Protein AF-A0A2K0T762-F1 (afdb_monomer_lite)

Organism: NCBI:txid398673

Radius of gyration: 25.84 Å; chains: 1; bounding box: 95×54×63 Å

Secondary structure (DSSP, 8-state):
-EEEEEEE------TT-TT-S-GGG-HHHHHHHHHHHHHHH---TT---B-TTT-EEEEEEEEEETTS-EEEETT--SSGGGGGGEEEE-EEEEEEEEEEE--TTSSSEEEEEEEEE--BPPPHHHHHHHTTEEEE----TT-S-TT---EEEE-S--TTTTTTEEEEEEEEEEEEEBTTSSEEEEEEEEEEEETT-TTSS--EEEEEEEEEETTHHHHTT-B-TTT-SB---GGGTTTS--S-S-HHHHHHHHHHHHHHHHHHHHHHHHHHHHHHHHHHHHHHHHHHHHHHHHHHHHHHHHHHHHTTS--

pLDDT: mean 75.06, std 15.73, range [33.62, 94.94]

Foldseek 3Di:
DDKWKKWDPPDLDDQPPLPPPPCVPPPVLVLLLLLVVCLQVDPDDPAWHWDPVQKDKAKWKWFAFPVRKIWIFTSDALDLVSLVRTWIWHKDWDVVQWDWDDDPVAPTTITTTDIDTPTDDDDPLVSVQSNQWHKADQDDPDDSSQARDIFIDRNDPSPPQQNGGQKMKMKIWIKTDTPPDQKIKIKIKIWMDGGSPRVDSRTRIDIMIIMAGPCQVVLQQDADPPPRHRPCDDPSQSRQDDPDPDSVVSVVVVVVNVVSSRVSSRVSVVVVVVVVVVVVVVVVVVVVVVVVVVVVVVVVVVVVVVVVPPD

Structure (mmCIF, N/CA/C/O backbone):
data_AF-A0A2K0T762-F1
#
_entry.id   AF-A0A2K0T762-F1
#
loop_
_atom_site.group_PDB
_atom_site.id
_atom_site.type_symbol
_atom_site.label_atom_id
_atom_site.label_alt_id
_atom_site.label_comp_id
_atom_site.label_asym_id
_atom_site.label_entity_id
_atom_site.label_seq_id
_atom_site.pdbx_PDB_ins_code
_atom_site.Cartn_x
_atom_site.Cartn_y
_atom_site.Cartn_z
_atom_site.occupancy
_atom_site.B_iso_or_equiv
_atom_site.auth_seq_id
_atom_site.auth_comp_id
_atom_site.auth_asym_id
_atom_site.auth_atom_id
_atom_site.pdbx_PDB_model_num
ATOM 1 N N . MET A 1 1 ? -9.375 7.946 -4.410 1.00 48.19 1 MET A N 1
ATOM 2 C CA . MET A 1 1 ? -8.491 8.624 -3.442 1.00 48.19 1 MET A CA 1
ATOM 3 C C . MET A 1 1 ? -8.209 7.580 -2.389 1.00 48.19 1 MET A C 1
ATOM 5 O O . MET A 1 1 ? -9.183 6.962 -1.983 1.00 48.19 1 MET A O 1
ATOM 9 N N . ARG A 1 2 ? -6.941 7.326 -2.070 1.00 53.38 2 ARG A N 1
ATOM 10 C CA . ARG A 1 2 ? -6.528 6.332 -1.068 1.00 53.38 2 ARG A CA 1
ATOM 11 C C . ARG A 1 2 ? -6.089 7.088 0.176 1.00 53.38 2 ARG A C 1
ATOM 13 O O . ARG A 1 2 ? -5.478 8.142 0.018 1.00 53.38 2 ARG A O 1
ATOM 20 N N . VAL A 1 3 ? -6.451 6.588 1.352 1.00 51.38 3 VAL A N 1
ATOM 21 C CA . VAL A 1 3 ? -6.031 7.136 2.644 1.00 51.38 3 VAL A CA 1
ATOM 22 C C . VAL A 1 3 ? -5.268 6.042 3.376 1.00 51.38 3 VAL A C 1
ATOM 24 O O . VAL A 1 3 ? -5.771 4.924 3.460 1.00 51.38 3 VAL A O 1
ATOM 27 N N . SER A 1 4 ? -4.081 6.351 3.878 1.00 55.91 4 SER A N 1
ATOM 28 C CA . SER A 1 4 ? -3.287 5.442 4.703 1.00 55.91 4 SER A CA 1
ATOM 29 C C . SER A 1 4 ? -2.718 6.187 5.904 1.00 55.91 4 SER A C 1
ATOM 31 O O . SER A 1 4 ? -2.377 7.368 5.813 1.00 55.91 4 SER A O 1
ATOM 33 N N . PHE A 1 5 ? -2.629 5.493 7.035 1.00 52.75 5 PHE A N 1
ATOM 34 C CA . PHE A 1 5 ? -1.761 5.880 8.141 1.00 52.75 5 PHE A CA 1
ATOM 35 C C . PHE A 1 5 ? -0.442 5.148 7.987 1.00 52.75 5 PHE A C 1
ATOM 37 O O . PHE A 1 5 ? -0.448 3.930 8.083 1.00 52.75 5 PHE A O 1
ATOM 44 N N . THR A 1 6 ? 0.641 5.866 7.701 1.00 56.56 6 THR A N 1
ATOM 45 C CA . THR A 1 6 ? 1.953 5.259 7.429 1.00 56.56 6 THR A CA 1
ATOM 46 C C . THR A 1 6 ? 2.890 5.449 8.616 1.00 56.56 6 THR A C 1
ATOM 48 O O . THR A 1 6 ? 3.010 6.576 9.104 1.00 56.56 6 THR A O 1
ATOM 51 N N . LEU A 1 7 ? 3.533 4.363 9.040 1.00 53.50 7 LEU A N 1
ATOM 52 C CA . LEU A 1 7 ? 4.719 4.350 9.892 1.00 53.50 7 LEU A CA 1
ATOM 53 C C . LEU A 1 7 ? 5.929 4.652 9.000 1.00 53.50 7 LEU A C 1
ATOM 55 O O . LEU A 1 7 ? 6.180 3.906 8.049 1.00 53.50 7 LEU A O 1
ATOM 59 N N . LEU A 1 8 ? 6.594 5.782 9.232 1.00 51.16 8 LEU A N 1
ATOM 60 C CA . LEU A 1 8 ? 7.760 6.203 8.456 1.00 51.16 8 LEU A CA 1
ATOM 61 C C . LEU A 1 8 ? 9.011 6.025 9.310 1.00 51.16 8 LEU A C 1
ATOM 63 O O . LEU A 1 8 ? 9.133 6.679 10.342 1.00 51.16 8 LEU A O 1
ATOM 67 N N . ASP A 1 9 ? 9.938 5.200 8.839 1.00 47.25 9 ASP A N 1
ATOM 68 C CA . ASP A 1 9 ? 11.346 5.393 9.157 1.00 47.25 9 ASP A CA 1
ATOM 69 C C . ASP A 1 9 ? 11.855 6.525 8.242 1.00 47.25 9 ASP A C 1
ATOM 71 O O . ASP A 1 9 ? 11.825 6.409 7.012 1.00 47.25 9 ASP A O 1
ATOM 75 N N . ASP A 1 10 ? 12.154 7.694 8.821 1.00 36.97 10 ASP A N 1
ATOM 76 C CA . ASP A 1 10 ? 12.542 8.914 8.085 1.00 36.97 10 ASP A CA 1
ATOM 77 C C . ASP A 1 10 ? 13.991 8.819 7.552 1.00 36.97 10 ASP A C 1
ATOM 79 O O . ASP A 1 10 ? 14.421 9.674 6.766 1.00 36.97 10 ASP A O 1
ATOM 83 N N . ASP A 1 11 ? 14.732 7.758 7.897 1.00 38.31 11 ASP A N 1
ATOM 84 C CA . ASP A 1 11 ? 16.063 7.514 7.358 1.00 38.31 11 ASP A CA 1
ATOM 85 C C . ASP A 1 11 ? 15.982 6.887 5.962 1.00 38.31 11 ASP A C 1
ATOM 87 O O . ASP A 1 11 ? 15.915 5.685 5.713 1.00 38.31 11 ASP A O 1
ATOM 91 N N . THR A 1 12 ? 16.033 7.774 4.969 1.00 39.22 12 THR A N 1
ATOM 92 C CA . THR A 1 12 ? 16.391 7.390 3.604 1.00 39.22 12 THR A CA 1
ATOM 93 C C . THR A 1 12 ? 17.871 6.992 3.610 1.00 39.22 12 THR A C 1
ATOM 95 O O . THR A 1 12 ? 18.735 7.830 3.344 1.00 39.22 12 THR A O 1
ATOM 98 N N . PHE A 1 13 ? 18.177 5.741 3.960 1.00 41.38 13 PHE A N 1
ATOM 99 C CA . PHE A 1 13 ? 19.556 5.286 4.128 1.00 41.38 13 PHE A CA 1
ATOM 100 C C . PHE A 1 13 ? 20.413 5.497 2.870 1.00 41.38 13 PHE A C 1
ATOM 102 O O . PHE A 1 13 ? 19.972 5.394 1.717 1.00 41.38 13 PHE A O 1
ATOM 109 N N . GLY A 1 14 ? 21.664 5.885 3.137 1.00 33.94 14 GLY A N 1
ATOM 110 C CA . GLY A 1 14 ? 22.692 6.227 2.165 1.00 33.94 14 GLY A CA 1
ATOM 111 C C . GLY A 1 14 ? 23.060 5.068 1.239 1.00 33.94 14 GLY A C 1
ATOM 112 O O . GLY A 1 14 ? 22.743 3.909 1.472 1.00 33.94 14 GLY A O 1
ATOM 113 N N . LYS A 1 15 ? 23.748 5.417 0.153 1.00 33.62 15 LYS A N 1
ATOM 114 C CA . LYS A 1 15 ? 23.962 4.635 -1.075 1.00 33.62 15 LYS A CA 1
ATOM 115 C C . LYS A 1 15 ? 24.677 3.275 -0.954 1.00 33.62 15 LYS A C 1
ATOM 117 O O . LYS A 1 15 ? 24.912 2.671 -1.995 1.00 33.62 15 LYS A O 1
ATOM 122 N N . ASP A 1 16 ? 24.986 2.765 0.235 1.00 37.44 16 ASP A N 1
ATOM 123 C CA . ASP A 1 16 ? 26.056 1.768 0.385 1.00 37.44 16 ASP A CA 1
ATOM 124 C C . ASP A 1 16 ? 25.659 0.424 1.031 1.00 37.44 16 ASP A C 1
ATOM 126 O O . ASP A 1 16 ? 26.533 -0.408 1.244 1.00 37.44 16 ASP A O 1
ATOM 130 N N . GLN A 1 17 ? 24.373 0.136 1.273 1.00 41.41 17 GLN A N 1
ATOM 131 C CA . GLN A 1 17 ? 23.949 -1.155 1.865 1.00 41.41 17 GLN A CA 1
ATOM 132 C C . GLN A 1 17 ? 23.336 -2.165 0.881 1.00 41.41 17 GLN A C 1
ATOM 134 O O . GLN A 1 17 ? 22.879 -3.238 1.258 1.00 41.41 17 GLN A O 1
ATOM 139 N N . ALA A 1 18 ? 23.377 -1.879 -0.417 1.00 40.28 18 ALA A N 1
ATOM 140 C CA . ALA A 1 18 ? 22.689 -2.671 -1.435 1.00 40.28 18 ALA A CA 1
ATOM 141 C C . ALA A 1 18 ? 23.437 -3.967 -1.857 1.00 40.28 18 ALA A C 1
ATOM 143 O O . ALA A 1 18 ? 23.271 -4.470 -2.967 1.00 40.28 18 ALA A O 1
ATOM 144 N N . ASN A 1 19 ? 24.297 -4.497 -0.981 1.00 46.06 19 ASN A N 1
ATOM 145 C CA . ASN A 1 19 ? 25.147 -5.666 -1.240 1.00 46.06 19 ASN A CA 1
ATOM 146 C C . ASN A 1 19 ? 24.775 -6.907 -0.421 1.00 46.06 19 ASN A C 1
ATOM 148 O O . ASN A 1 19 ? 25.552 -7.860 -0.370 1.00 46.06 19 ASN A O 1
ATOM 152 N N . LEU A 1 20 ? 23.599 -6.936 0.194 1.00 44.81 20 LEU A N 1
ATOM 153 C CA . LEU A 1 20 ? 23.183 -8.096 0.963 1.00 44.81 20 LEU A CA 1
ATOM 154 C C . LEU A 1 20 ? 22.628 -9.175 0.026 1.00 44.81 20 LEU A C 1
ATOM 156 O O . LEU A 1 20 ? 21.472 -9.180 -0.381 1.00 44.81 20 LEU A O 1
ATOM 160 N N . ILE A 1 21 ? 23.517 -10.105 -0.327 1.00 45.72 21 ILE A N 1
ATOM 161 C CA . ILE A 1 21 ? 23.179 -11.430 -0.870 1.00 45.72 21 ILE A CA 1
ATOM 162 C C . ILE A 1 21 ? 22.373 -12.240 0.175 1.00 45.72 21 ILE A C 1
ATOM 164 O O . ILE A 1 21 ? 21.761 -13.244 -0.183 1.00 45.72 21 ILE A O 1
ATOM 168 N N . ASN A 1 22 ? 22.316 -11.765 1.427 1.00 53.06 22 ASN A N 1
ATOM 169 C CA . ASN A 1 22 ? 21.572 -12.332 2.539 1.00 53.06 22 ASN A CA 1
ATOM 170 C C . ASN A 1 22 ? 20.610 -11.296 3.157 1.00 53.06 22 ASN A C 1
ATOM 172 O O . ASN A 1 22 ? 21.041 -10.372 3.840 1.00 53.06 22 ASN A O 1
ATOM 176 N N . TRP A 1 23 ? 19.308 -11.418 2.892 1.00 58.00 23 TRP A N 1
ATOM 177 C CA . TRP A 1 23 ? 18.292 -10.494 3.422 1.00 58.00 23 TRP A CA 1
ATOM 178 C C . TRP A 1 23 ? 18.116 -10.591 4.942 1.00 58.00 23 TRP A C 1
ATOM 180 O O . TRP A 1 23 ?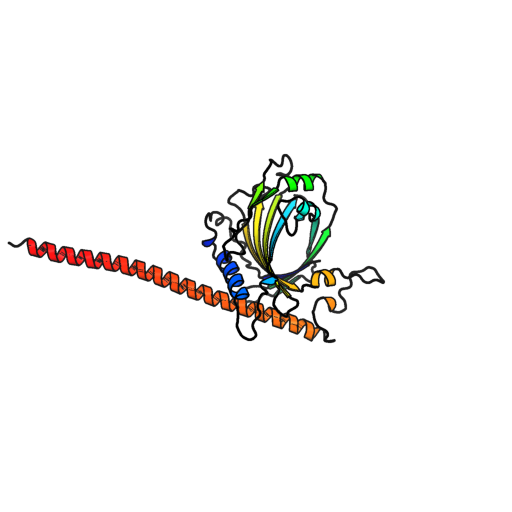 17.610 -9.648 5.547 1.00 58.00 23 TRP A O 1
ATOM 190 N N . ASP A 1 24 ? 18.584 -11.684 5.545 1.00 54.91 24 ASP A N 1
ATOM 191 C CA . ASP A 1 24 ? 18.538 -11.924 6.990 1.00 54.91 24 ASP A CA 1
ATOM 192 C C . ASP A 1 24 ? 19.487 -11.004 7.780 1.00 54.91 24 ASP A C 1
ATOM 194 O O . ASP A 1 24 ? 19.331 -10.844 8.989 1.00 54.91 24 ASP A O 1
ATOM 198 N N . ASP A 1 25 ? 20.414 -10.327 7.096 1.00 55.34 25 ASP A N 1
ATOM 199 C CA . ASP A 1 25 ? 21.314 -9.336 7.699 1.00 55.34 25 ASP A CA 1
ATOM 200 C C . ASP A 1 25 ? 20.681 -7.925 7.737 1.00 55.34 25 ASP A C 1
ATOM 202 O O . ASP A 1 25 ? 21.273 -6.981 8.261 1.00 55.34 25 ASP A O 1
ATOM 206 N N . PHE A 1 26 ? 19.488 -7.741 7.151 1.00 68.94 26 PHE A N 1
ATOM 207 C CA . PHE A 1 26 ? 18.782 -6.458 7.146 1.00 68.94 26 PHE A CA 1
ATOM 208 C C . PHE A 1 26 ? 17.824 -6.383 8.343 1.00 68.94 26 PHE A C 1
ATOM 210 O O . PHE A 1 26 ? 16.710 -6.912 8.305 1.00 68.94 26 PHE A O 1
ATOM 217 N N . LYS A 1 27 ? 18.264 -5.716 9.415 1.00 69.88 27 LYS A N 1
ATOM 218 C CA . LYS A 1 27 ? 17.556 -5.615 10.703 1.00 69.88 27 LYS A CA 1
ATOM 219 C C . LYS A 1 27 ? 16.096 -5.182 10.554 1.00 69.88 27 LYS A C 1
ATOM 221 O O . LYS A 1 27 ? 15.199 -5.776 11.139 1.00 69.88 27 LYS A O 1
ATOM 226 N N . GLU A 1 28 ? 15.823 -4.205 9.701 1.00 70.19 28 GLU A N 1
ATOM 227 C CA . GLU A 1 28 ? 14.475 -3.686 9.483 1.00 70.19 28 GLU A CA 1
ATOM 228 C C . GLU A 1 28 ? 13.549 -4.700 8.789 1.00 70.19 28 GLU A C 1
ATOM 230 O O . GLU A 1 28 ? 12.332 -4.677 8.978 1.00 70.19 28 GLU A O 1
ATOM 235 N N . PHE A 1 29 ? 14.110 -5.607 7.984 1.00 75.81 29 PHE A N 1
ATOM 236 C CA . PHE A 1 29 ? 13.365 -6.718 7.391 1.00 75.81 29 PHE A CA 1
ATOM 237 C C . PHE A 1 29 ? 13.030 -7.793 8.419 1.00 75.81 29 PHE A C 1
ATOM 239 O O . PHE A 1 29 ? 11.895 -8.283 8.413 1.00 75.81 29 PHE A O 1
ATOM 246 N N . ARG A 1 30 ? 13.984 -8.135 9.295 1.00 76.94 30 ARG A N 1
ATOM 247 C CA . ARG A 1 30 ? 13.750 -9.062 10.410 1.00 76.94 30 ARG A CA 1
ATOM 248 C C . ARG A 1 30 ? 12.635 -8.544 11.303 1.00 76.94 30 ARG A C 1
ATOM 250 O O . ARG A 1 30 ? 11.612 -9.215 11.408 1.00 76.94 30 ARG A O 1
ATOM 257 N N . LEU A 1 31 ? 12.746 -7.295 11.745 1.00 77.62 31 LEU A N 1
ATOM 258 C CA . LEU A 1 31 ? 11.735 -6.620 12.549 1.00 77.62 31 LEU A CA 1
ATOM 259 C C . LEU A 1 31 ? 10.356 -6.615 11.878 1.00 77.62 31 LEU A C 1
ATOM 261 O O . LEU A 1 31 ? 9.344 -6.964 12.489 1.00 77.62 31 LEU A O 1
ATOM 265 N N . ALA A 1 32 ? 10.275 -6.246 10.596 1.00 81.62 32 ALA A N 1
ATOM 266 C CA . ALA A 1 32 ? 8.994 -6.207 9.896 1.00 81.62 32 ALA A CA 1
ATOM 267 C C . ALA A 1 32 ? 8.339 -7.600 9.796 1.00 81.62 32 ALA A C 1
ATOM 269 O O . ALA A 1 32 ? 7.118 -7.716 9.936 1.00 81.62 32 ALA A O 1
ATOM 270 N N . ASN A 1 33 ? 9.125 -8.659 9.574 1.00 84.38 33 ASN A N 1
ATOM 271 C CA . ASN A 1 33 ? 8.635 -10.039 9.589 1.00 84.38 33 ASN A CA 1
ATOM 272 C C . ASN A 1 33 ? 8.299 -10.528 11.008 1.00 84.38 33 ASN A C 1
ATOM 274 O O . ASN A 1 33 ? 7.290 -11.214 11.183 1.00 84.38 33 ASN A O 1
ATOM 278 N N . TYR A 1 34 ? 9.092 -10.159 12.014 1.00 83.00 34 TYR A N 1
ATOM 279 C CA . TYR A 1 34 ? 8.854 -10.471 13.421 1.00 83.00 34 TYR A CA 1
ATOM 280 C C . TYR A 1 34 ? 7.516 -9.890 13.889 1.00 83.00 34 TYR A C 1
ATOM 282 O O . TYR A 1 34 ? 6.645 -10.636 14.339 1.00 83.00 34 TYR A O 1
ATOM 290 N N . ILE A 1 35 ? 7.269 -8.599 13.625 1.00 84.44 35 ILE A N 1
ATOM 291 C CA . ILE A 1 35 ? 5.982 -7.938 13.899 1.00 84.44 35 ILE A CA 1
ATOM 292 C C . ILE A 1 35 ? 4.819 -8.713 13.269 1.00 84.44 35 ILE A C 1
ATOM 294 O O . ILE A 1 35 ? 3.793 -8.937 13.918 1.00 84.44 35 ILE A O 1
ATOM 298 N N . ILE A 1 36 ? 4.955 -9.133 12.006 1.00 86.88 36 ILE A N 1
ATOM 299 C CA . ILE A 1 36 ? 3.913 -9.901 11.316 1.00 86.88 36 ILE A CA 1
ATOM 300 C C . ILE A 1 36 ? 3.622 -11.212 12.052 1.00 86.88 36 ILE A C 1
ATOM 302 O O . ILE A 1 36 ? 2.454 -11.512 12.323 1.00 86.88 36 ILE A O 1
ATOM 306 N N . ASN A 1 37 ? 4.660 -11.993 12.354 1.00 86.56 37 ASN A N 1
ATOM 307 C CA . ASN A 1 37 ? 4.521 -13.284 13.020 1.00 86.56 37 ASN A CA 1
ATOM 308 C C . ASN A 1 37 ? 3.863 -13.122 14.395 1.00 86.56 37 ASN A C 1
ATOM 310 O O . ASN A 1 37 ? 2.834 -13.753 14.659 1.00 86.56 37 ASN A O 1
ATOM 314 N N . CYS A 1 38 ? 4.347 -12.179 15.202 1.00 85.94 38 CYS A N 1
ATOM 315 C CA . CYS A 1 38 ? 3.799 -11.887 16.521 1.00 85.94 38 CYS A CA 1
ATOM 316 C C . CYS A 1 38 ? 2.333 -11.447 16.453 1.00 85.94 38 CYS A C 1
ATOM 318 O O . CYS A 1 38 ? 1.496 -11.984 17.174 1.00 85.94 38 CYS A O 1
ATOM 320 N N . MET A 1 39 ? 1.957 -10.554 15.533 1.00 86.69 39 MET A N 1
ATOM 321 C CA . MET A 1 39 ? 0.560 -10.117 15.384 1.00 86.69 39 MET A CA 1
ATOM 322 C C . MET A 1 39 ? -0.391 -11.213 14.858 1.00 86.69 39 MET A C 1
ATOM 324 O O . MET A 1 39 ? -1.613 -11.127 15.049 1.00 86.69 39 MET A O 1
ATOM 328 N N . LEU A 1 40 ? 0.129 -12.246 14.183 1.00 86.81 40 LEU A N 1
ATOM 329 C CA . LEU A 1 40 ? -0.643 -13.421 13.749 1.00 86.81 40 LEU A CA 1
ATOM 330 C C . LEU A 1 40 ? -0.807 -14.475 14.854 1.00 86.81 40 LEU A C 1
ATOM 332 O O . LEU A 1 40 ? -1.746 -15.289 14.797 1.00 86.81 40 LEU A O 1
ATOM 336 N N . GLU A 1 41 ? 0.120 -14.506 15.807 1.00 83.00 41 GLU A N 1
ATOM 337 C CA . GLU A 1 41 ? 0.182 -15.467 16.915 1.00 83.00 41 GLU A CA 1
ATOM 338 C C . GLU A 1 41 ? -0.435 -14.945 18.205 1.00 83.00 41 GLU A C 1
ATOM 340 O O . GLU A 1 41 ? -0.969 -15.751 18.962 1.00 83.00 41 GLU A O 1
ATOM 345 N N . TYR A 1 42 ? -0.481 -13.623 18.371 1.00 73.56 42 TYR A N 1
ATOM 346 C CA . TYR A 1 42 ? -0.968 -12.944 19.565 1.00 73.56 42 TYR A CA 1
ATOM 347 C C . TYR A 1 42 ? -2.300 -13.511 20.087 1.00 73.56 42 TYR A C 1
ATOM 349 O O . TYR A 1 42 ? -3.318 -13.530 19.378 1.00 73.56 42 TYR A O 1
ATOM 357 N N . ASP A 1 43 ? -2.289 -13.972 21.338 1.00 63.84 43 ASP A N 1
ATOM 358 C CA . ASP A 1 43 ? -3.420 -14.580 22.047 1.00 63.84 43 ASP A CA 1
ATOM 359 C C . ASP A 1 43 ? -3.760 -13.881 23.380 1.00 63.84 43 ASP A C 1
ATOM 361 O O . ASP A 1 43 ? -4.609 -14.367 24.135 1.00 63.84 43 ASP A O 1
ATOM 365 N N . GLY A 1 44 ? -3.162 -12.708 23.626 1.00 61.75 44 GLY A N 1
ATOM 366 C CA . GLY A 1 44 ? -3.459 -11.834 24.759 1.00 61.75 44 GLY A CA 1
ATOM 367 C C . GLY A 1 44 ? -4.934 -11.424 24.847 1.00 61.75 44 GLY A C 1
ATOM 368 O O . GLY A 1 44 ? -5.635 -11.242 23.845 1.00 61.75 44 GLY A O 1
ATOM 369 N N . ALA A 1 45 ? -5.438 -11.318 26.077 1.00 52.81 45 ALA A N 1
ATOM 370 C CA . ALA A 1 45 ? -6.797 -10.865 26.338 1.00 52.81 45 ALA A CA 1
ATOM 371 C C . ALA A 1 45 ? -6.875 -9.337 26.155 1.00 52.81 45 ALA A C 1
ATOM 373 O O . ALA A 1 45 ? -6.212 -8.613 26.885 1.00 52.81 45 ALA A O 1
ATOM 374 N N . ASP A 1 46 ? -7.731 -8.881 25.231 1.00 62.91 46 ASP A N 1
ATOM 375 C CA . ASP A 1 46 ? -7.995 -7.476 24.834 1.00 62.91 46 ASP A CA 1
ATOM 376 C C . ASP A 1 46 ? -7.101 -6.868 23.730 1.00 62.91 46 ASP A C 1
ATOM 378 O O . ASP A 1 46 ? -7.296 -5.697 23.350 1.00 62.91 46 ASP A O 1
ATOM 382 N N . ASP A 1 47 ? -6.222 -7.682 23.140 1.00 70.94 47 ASP A N 1
ATOM 383 C CA . ASP A 1 47 ? -5.273 -7.259 22.107 1.00 70.94 47 ASP A CA 1
ATOM 384 C C . ASP A 1 47 ? -5.786 -7.416 20.673 1.00 70.94 47 ASP A C 1
ATOM 386 O O . ASP A 1 47 ? -6.693 -8.196 20.359 1.00 70.94 47 ASP A O 1
ATOM 390 N N . LEU A 1 48 ? -5.215 -6.613 19.772 1.00 83.38 48 LEU A N 1
ATOM 391 C CA . LEU A 1 48 ? -5.562 -6.638 18.360 1.00 83.38 48 LEU A CA 1
ATOM 392 C C . LEU A 1 48 ? -4.875 -7.817 17.677 1.00 83.38 48 LEU A C 1
ATOM 394 O O . LEU A 1 48 ? -3.654 -7.907 17.610 1.00 83.38 48 LEU A O 1
ATOM 398 N N . ARG A 1 49 ? -5.691 -8.705 17.112 1.00 87.69 49 ARG A N 1
ATOM 399 C CA . ARG A 1 49 ? -5.214 -9.902 16.426 1.00 87.69 49 ARG A CA 1
ATOM 400 C C . ARG A 1 49 ? -5.490 -9.837 14.935 1.00 87.69 49 ARG A C 1
ATOM 402 O O . ARG A 1 49 ? -6.603 -9.502 14.521 1.00 87.69 49 ARG A O 1
ATOM 409 N N . LEU A 1 50 ? -4.517 -10.235 14.121 1.00 90.12 50 LEU A N 1
ATOM 410 C CA . LEU A 1 50 ? -4.720 -10.390 12.684 1.00 90.12 50 LEU A CA 1
ATOM 411 C C . LEU A 1 50 ? -5.514 -11.670 12.362 1.00 90.12 50 LEU A C 1
ATOM 413 O O . LEU A 1 50 ? -5.316 -12.744 12.936 1.00 90.12 50 LEU A O 1
ATOM 417 N N . ASP A 1 51 ? -6.445 -11.578 11.416 1.00 90.00 51 ASP A N 1
ATOM 418 C CA . ASP A 1 51 ? -7.174 -12.729 10.894 1.00 90.00 51 ASP A CA 1
ATOM 419 C C . ASP A 1 51 ? -6.319 -13.476 9.866 1.00 90.00 51 ASP A C 1
ATOM 421 O O . ASP A 1 51 ? -6.213 -13.066 8.706 1.00 90.00 51 ASP A O 1
ATOM 425 N N . ARG A 1 52 ? -5.786 -14.637 10.268 1.00 87.88 52 ARG A N 1
ATOM 426 C CA . ARG A 1 52 ? -5.040 -15.557 9.392 1.00 87.88 52 ARG A CA 1
ATOM 427 C C . ARG A 1 52 ? -5.803 -15.937 8.116 1.00 87.88 52 ARG A C 1
ATOM 429 O O . ARG A 1 52 ? -5.174 -16.254 7.114 1.00 87.88 52 ARG A O 1
ATOM 436 N N . LYS A 1 53 ? -7.142 -15.909 8.102 1.00 89.19 53 LYS A N 1
ATOM 437 C CA . LYS A 1 53 ? -7.934 -16.221 6.893 1.00 89.19 53 LYS A CA 1
ATOM 438 C C . LYS A 1 53 ? -7.967 -15.078 5.885 1.00 89.19 53 LYS A C 1
ATOM 440 O O . LYS A 1 53 ? -8.236 -15.308 4.707 1.00 89.19 53 LYS A O 1
ATOM 445 N N . SER A 1 54 ? -7.732 -13.855 6.344 1.00 90.31 54 SER A N 1
ATOM 446 C CA . SER A 1 54 ? -7.701 -12.660 5.501 1.00 90.31 54 SER A CA 1
ATOM 447 C C . SER A 1 54 ? -6.333 -12.414 4.855 1.00 90.31 54 SER A C 1
ATOM 449 O O . SER A 1 54 ? -6.229 -11.574 3.958 1.00 90.31 54 SER A O 1
ATOM 451 N N . LEU A 1 55 ? -5.326 -13.177 5.294 1.00 89.06 55 LEU A N 1
ATOM 452 C CA . LEU A 1 55 ? -3.920 -13.042 4.953 1.00 89.06 55 LEU A CA 1
ATOM 453 C C . LEU A 1 55 ? -3.666 -13.076 3.452 1.00 89.06 55 LEU A C 1
ATOM 455 O O . LEU A 1 55 ? -4.042 -14.030 2.764 1.00 89.06 55 LEU A O 1
ATOM 459 N N . LYS A 1 56 ? -3.001 -12.041 2.939 1.00 90.50 56 LYS A N 1
ATOM 460 C CA . LYS A 1 56 ? -2.631 -11.941 1.527 1.00 90.50 56 LYS A CA 1
ATOM 461 C C . LYS A 1 56 ? -1.257 -11.322 1.377 1.00 90.50 56 LYS A C 1
ATOM 463 O O . LYS A 1 56 ? -0.977 -10.271 1.943 1.00 90.50 56 LYS A O 1
ATOM 468 N N . ARG A 1 57 ? -0.459 -11.920 0.501 1.00 89.50 57 ARG A N 1
ATOM 469 C CA . ARG A 1 57 ? 0.748 -11.305 -0.041 1.00 89.50 57 ARG A CA 1
ATOM 470 C C . ARG A 1 57 ? 0.453 -10.778 -1.435 1.00 89.50 57 ARG A C 1
ATOM 472 O O . ARG A 1 57 ? -0.150 -11.467 -2.259 1.00 89.50 57 ARG A O 1
ATOM 479 N N . THR A 1 58 ? 0.805 -9.527 -1.689 1.00 91.56 58 THR A N 1
ATOM 480 C CA . THR A 1 58 ? 0.512 -8.855 -2.955 1.00 91.56 58 THR A CA 1
ATOM 481 C C . THR A 1 58 ? 1.714 -8.072 -3.441 1.00 91.56 58 THR A C 1
ATOM 483 O O . THR A 1 58 ? 2.535 -7.610 -2.658 1.00 91.56 58 THR A O 1
ATOM 486 N N . HIS A 1 59 ? 1.796 -7.902 -4.755 1.00 92.81 59 HIS A N 1
ATOM 487 C CA . HIS A 1 59 ? 2.860 -7.145 -5.395 1.00 92.81 59 HIS A CA 1
ATOM 488 C C . HIS A 1 59 ? 2.247 -5.970 -6.145 1.00 92.81 59 HIS A C 1
ATOM 490 O O . HIS A 1 59 ? 1.240 -6.128 -6.836 1.00 92.81 59 HIS A O 1
ATOM 496 N N . THR A 1 60 ? 2.832 -4.785 -6.038 1.00 94.06 60 THR A N 1
ATOM 497 C CA . THR A 1 60 ? 2.440 -3.633 -6.853 1.00 94.06 60 THR A CA 1
ATOM 498 C C . THR A 1 60 ? 3.650 -3.103 -7.595 1.00 94.06 60 THR A C 1
ATOM 500 O O . THR A 1 60 ? 4.617 -2.653 -6.985 1.00 94.06 60 THR A O 1
ATOM 503 N N . LEU A 1 61 ? 3.582 -3.146 -8.925 1.00 94.94 61 LEU A N 1
ATOM 504 C CA . LEU A 1 61 ? 4.618 -2.604 -9.794 1.00 94.94 61 LEU A CA 1
ATOM 505 C C . LEU A 1 61 ? 4.307 -1.149 -10.132 1.00 94.94 61 LEU A C 1
ATOM 507 O O . LEU A 1 61 ? 3.190 -0.819 -10.540 1.00 94.94 61 LEU A O 1
ATOM 511 N N . TYR A 1 62 ? 5.326 -0.310 -10.039 1.00 94.19 62 TYR A N 1
ATOM 512 C CA . TYR A 1 62 ? 5.302 1.083 -10.442 1.00 94.19 62 TYR A CA 1
ATOM 513 C C . TYR A 1 62 ? 6.412 1.332 -11.460 1.00 94.19 62 TYR A C 1
ATOM 515 O O . TYR A 1 62 ? 7.580 1.058 -11.192 1.00 94.19 62 TYR A O 1
ATOM 523 N N . LEU A 1 63 ? 6.057 1.879 -12.620 1.00 94.25 63 LEU A N 1
ATOM 524 C CA . LEU A 1 63 ? 7.017 2.400 -13.592 1.00 94.25 63 LEU A CA 1
ATOM 525 C C . LEU A 1 63 ? 6.790 3.899 -13.722 1.00 94.25 63 LEU A C 1
ATOM 527 O O . LEU A 1 63 ? 5.731 4.325 -14.196 1.00 94.25 63 LEU A O 1
ATOM 531 N N . THR A 1 64 ? 7.767 4.699 -13.309 1.00 93.06 64 THR A N 1
ATOM 532 C CA . THR A 1 64 ? 7.681 6.151 -13.415 1.00 93.06 64 THR A CA 1
ATOM 533 C C . THR A 1 64 ? 8.406 6.647 -14.665 1.00 93.06 64 THR A C 1
ATOM 535 O O . THR A 1 64 ? 9.570 6.322 -14.912 1.00 93.06 64 THR A O 1
ATOM 538 N N . MET A 1 65 ? 7.694 7.422 -15.484 1.00 91.19 65 MET A N 1
ATOM 539 C CA . MET A 1 65 ? 8.200 7.964 -16.747 1.00 91.19 65 MET A CA 1
ATOM 540 C C . MET A 1 65 ? 8.806 9.350 -16.571 1.00 91.19 65 MET A C 1
ATOM 542 O O . MET A 1 65 ? 8.442 10.068 -15.643 1.00 91.19 65 MET A O 1
ATOM 546 N N . SER A 1 66 ? 9.662 9.790 -17.496 1.00 86.12 66 SER A N 1
ATOM 547 C CA . SER A 1 66 ? 10.351 11.096 -17.420 1.00 86.12 66 SER A CA 1
ATOM 548 C C . SER A 1 66 ? 9.419 12.316 -17.331 1.00 86.12 66 SER A C 1
ATOM 550 O O . SER A 1 66 ? 9.860 13.408 -16.997 1.00 86.12 66 SER A O 1
ATOM 552 N N . ASN A 1 67 ? 8.128 12.155 -17.640 1.00 86.44 67 ASN A N 1
ATOM 553 C CA . ASN A 1 67 ? 7.097 13.187 -17.484 1.00 86.44 67 ASN A CA 1
ATOM 554 C C . ASN A 1 67 ? 6.325 13.088 -16.153 1.00 86.44 67 ASN A C 1
ATOM 556 O O . ASN A 1 67 ? 5.196 13.575 -16.075 1.00 86.44 67 ASN A O 1
ATOM 560 N N . GLU A 1 68 ? 6.903 12.397 -15.167 1.00 85.88 68 GLU A N 1
ATOM 561 C CA . GLU A 1 68 ? 6.388 12.150 -13.813 1.00 85.88 68 GLU A CA 1
ATOM 562 C C . GLU A 1 68 ? 5.114 11.304 -13.734 1.00 85.88 68 GLU A C 1
ATOM 564 O O . GLU A 1 68 ? 4.627 11.011 -12.643 1.00 85.88 68 GLU A O 1
ATOM 569 N N . ARG A 1 69 ? 4.561 10.860 -14.868 1.00 90.31 69 ARG A N 1
ATOM 570 C CA . ARG A 1 69 ? 3.449 9.908 -14.837 1.00 90.31 69 ARG A CA 1
ATOM 571 C C . ARG A 1 69 ? 3.937 8.563 -14.333 1.00 90.31 69 ARG A C 1
ATOM 573 O O . ARG A 1 69 ? 5.066 8.154 -14.591 1.00 90.31 69 ARG A O 1
ATOM 580 N N . GLU A 1 70 ? 3.036 7.860 -13.673 1.00 92.62 70 GLU A N 1
ATOM 581 C CA . GLU A 1 70 ? 3.294 6.546 -13.118 1.00 92.62 70 GLU A CA 1
ATOM 582 C C . GLU A 1 70 ? 2.321 5.536 -13.728 1.00 92.62 70 GLU A C 1
ATOM 584 O O . GLU A 1 70 ? 1.099 5.737 -13.746 1.00 92.62 70 GLU A O 1
ATOM 589 N N . LEU A 1 71 ? 2.878 4.454 -14.269 1.00 93.62 71 LEU A N 1
ATOM 590 C CA . LEU A 1 71 ? 2.138 3.238 -14.563 1.00 93.62 71 LEU A CA 1
ATOM 591 C C . LEU A 1 71 ? 2.147 2.374 -13.306 1.00 93.62 71 LEU A C 1
ATOM 593 O O . LEU A 1 71 ? 3.196 1.877 -12.912 1.00 93.62 71 LEU A O 1
ATOM 597 N N . LYS A 1 72 ? 0.977 2.189 -12.706 1.00 93.75 72 LYS A N 1
ATOM 598 C CA . LYS A 1 72 ? 0.760 1.350 -11.531 1.00 93.75 72 LYS A CA 1
ATOM 599 C C . LYS A 1 72 ? 0.051 0.066 -11.941 1.00 93.75 72 LYS A C 1
ATOM 601 O O . LYS A 1 72 ? -0.976 0.129 -12.618 1.00 93.75 72 LYS A O 1
ATOM 606 N N . VAL A 1 73 ? 0.551 -1.084 -11.505 1.00 93.62 73 VAL A N 1
ATOM 607 C CA . VAL A 1 73 ? -0.106 -2.386 -11.671 1.00 93.62 73 VAL A CA 1
ATOM 608 C C . VAL A 1 73 ? -0.304 -2.998 -10.291 1.00 93.62 73 VAL A C 1
ATOM 610 O O . VAL A 1 73 ? 0.637 -3.500 -9.687 1.00 93.62 73 VAL A O 1
ATOM 613 N N . GLU A 1 74 ? -1.528 -2.907 -9.774 1.00 90.38 74 GLU A N 1
ATOM 614 C CA . GLU A 1 74 ? -1.904 -3.443 -8.459 1.00 90.38 74 GLU A CA 1
ATOM 615 C C . GLU A 1 74 ? -2.125 -4.954 -8.520 1.00 90.38 74 GLU A C 1
ATOM 617 O O . GLU A 1 74 ? -2.678 -5.469 -9.500 1.00 90.38 74 GLU A O 1
ATOM 622 N N . ASN A 1 75 ? -1.744 -5.654 -7.447 1.00 88.75 75 ASN A N 1
ATOM 623 C CA . ASN A 1 75 ? -1.804 -7.114 -7.361 1.00 88.75 75 ASN A CA 1
ATOM 624 C C . ASN A 1 75 ? -1.120 -7.774 -8.574 1.00 88.75 75 ASN A C 1
ATOM 626 O O . ASN A 1 75 ? -1.645 -8.722 -9.163 1.00 88.75 75 ASN A O 1
ATOM 630 N N . TRP A 1 76 ? 0.003 -7.201 -9.008 1.00 90.62 76 TRP A N 1
ATOM 631 C CA . TRP A 1 76 ? 0.727 -7.616 -10.192 1.00 90.62 76 TRP A CA 1
ATOM 632 C C . TRP A 1 76 ? 1.088 -9.094 -10.101 1.00 90.62 76 TRP A C 1
ATOM 634 O O . TRP A 1 76 ? 1.619 -9.585 -9.111 1.00 90.62 76 TRP A O 1
ATOM 644 N N . THR A 1 77 ? 0.758 -9.792 -11.175 1.00 83.25 77 THR A N 1
ATOM 645 C CA . THR A 1 77 ? 1.089 -11.193 -11.402 1.00 83.25 77 THR A CA 1
ATOM 646 C C . THR A 1 77 ? 1.729 -11.253 -12.778 1.00 83.25 77 THR A C 1
ATOM 648 O O . THR A 1 77 ? 1.436 -10.429 -13.647 1.00 83.25 77 THR A O 1
ATOM 651 N N . SER A 1 78 ? 2.612 -12.219 -12.993 1.00 78.06 78 SER A N 1
ATOM 652 C CA . SER A 1 78 ? 3.306 -12.409 -14.271 1.00 78.06 78 SER A CA 1
ATOM 653 C C . SER A 1 78 ? 2.392 -12.854 -15.428 1.00 78.06 78 SER A C 1
ATOM 655 O O . SER A 1 78 ? 2.891 -13.196 -16.499 1.00 78.06 78 SER A O 1
ATOM 657 N N . ASP A 1 79 ? 1.073 -12.879 -15.248 1.00 80.69 79 ASP A N 1
ATOM 658 C CA . ASP A 1 79 ? 0.107 -13.310 -16.255 1.00 80.69 79 ASP A CA 1
ATOM 659 C C . ASP A 1 79 ? -0.577 -12.133 -16.980 1.00 80.69 79 ASP A C 1
ATOM 661 O O . ASP A 1 79 ? -0.450 -10.960 -16.619 1.00 80.69 79 ASP A O 1
ATOM 665 N N . GLU A 1 80 ? -1.319 -12.448 -18.045 1.00 78.12 80 GLU A N 1
ATOM 666 C CA . GLU A 1 80 ? -2.026 -11.448 -18.854 1.00 78.12 80 GLU A CA 1
ATOM 667 C C . GLU A 1 80 ? -3.163 -10.746 -18.093 1.00 78.12 80 GLU A C 1
ATOM 669 O O . GLU A 1 80 ? -3.542 -9.626 -18.446 1.00 78.12 80 GLU A O 1
ATOM 674 N N . SER A 1 81 ? -3.691 -11.347 -17.019 1.00 82.00 81 SER A N 1
ATOM 675 C CA . SER A 1 81 ? -4.751 -10.735 -16.211 1.00 82.00 81 SER A CA 1
ATOM 676 C C . SER A 1 81 ? -4.271 -9.442 -15.555 1.00 82.00 81 SER A C 1
ATOM 678 O O . SER A 1 81 ? -5.056 -8.507 -15.362 1.00 82.00 81 SER A O 1
ATOM 680 N N . ALA A 1 82 ? -2.976 -9.342 -15.246 1.00 79.88 82 ALA A N 1
ATOM 681 C CA . ALA A 1 82 ? -2.409 -8.155 -14.629 1.00 79.88 82 ALA A CA 1
ATOM 682 C C . ALA A 1 82 ? -2.418 -6.927 -15.554 1.00 79.88 82 ALA A C 1
ATOM 684 O O . ALA A 1 82 ? -2.536 -5.802 -15.070 1.00 79.88 82 ALA A O 1
ATOM 685 N N . LEU A 1 83 ? -2.407 -7.120 -16.879 1.00 84.38 83 LEU A N 1
ATOM 686 C CA . LEU A 1 83 ? -2.486 -6.023 -17.852 1.00 84.38 83 LEU A CA 1
ATOM 687 C C . LEU A 1 83 ? -3.792 -5.230 -17.717 1.00 84.38 83 LEU A C 1
ATOM 689 O O . LEU A 1 83 ? -3.799 -4.010 -17.865 1.00 84.38 83 LEU A O 1
ATOM 693 N N . SER A 1 84 ? -4.893 -5.909 -17.381 1.00 86.12 84 SER A N 1
ATOM 694 C CA . SER A 1 84 ? -6.198 -5.268 -17.157 1.00 86.12 84 SER A CA 1
ATOM 695 C C . SER A 1 84 ? -6.240 -4.384 -15.904 1.00 86.12 84 SER A C 1
ATOM 697 O O . SER A 1 84 ? -7.085 -3.495 -15.799 1.00 86.12 84 SER A O 1
ATOM 699 N N . ARG A 1 85 ? -5.312 -4.610 -14.967 1.00 88.62 85 ARG A N 1
ATOM 700 C CA . ARG A 1 85 ? -5.177 -3.876 -13.701 1.00 88.62 85 ARG A CA 1
ATOM 701 C C . ARG A 1 85 ? -4.195 -2.711 -13.803 1.00 88.62 85 ARG A C 1
ATOM 703 O O . ARG A 1 85 ? -4.056 -1.949 -12.848 1.00 88.62 85 ARG A O 1
ATOM 710 N N . ALA A 1 86 ? -3.539 -2.555 -14.953 1.00 91.19 86 ALA A N 1
ATOM 711 C CA . ALA A 1 86 ? -2.630 -1.455 -15.208 1.00 91.19 86 ALA A CA 1
ATOM 712 C C . ALA A 1 86 ? -3.390 -0.124 -15.267 1.00 91.19 86 ALA A C 1
ATOM 714 O O . ALA A 1 86 ? -4.380 0.037 -15.985 1.00 91.19 86 ALA A O 1
ATOM 715 N N . LYS A 1 87 ? -2.890 0.857 -14.526 1.00 92.19 87 LYS A N 1
ATOM 716 C CA . LYS A 1 87 ? -3.440 2.205 -14.434 1.00 92.19 87 LYS A CA 1
ATOM 717 C C . LYS A 1 87 ? -2.326 3.197 -14.721 1.00 92.19 87 LYS A C 1
ATOM 719 O O . LYS A 1 87 ? -1.278 3.151 -14.090 1.00 92.19 87 LYS A O 1
ATOM 724 N N . LEU A 1 88 ? -2.551 4.110 -15.660 1.00 93.31 88 LEU A N 1
ATOM 725 C CA . LEU A 1 88 ? -1.622 5.202 -15.938 1.00 93.31 88 LEU A CA 1
ATOM 726 C C . LEU A 1 88 ? -2.167 6.474 -15.309 1.00 93.31 88 LEU A C 1
ATOM 728 O O . LEU A 1 88 ? -3.310 6.844 -15.575 1.00 93.31 88 LEU A O 1
ATOM 732 N N . GLY A 1 89 ? -1.369 7.177 -14.521 1.00 90.81 89 GLY A N 1
ATOM 733 C CA . GLY A 1 89 ? -1.836 8.405 -13.903 1.00 90.81 89 GLY A CA 1
ATOM 734 C C . GLY A 1 89 ? -0.724 9.291 -13.390 1.00 90.81 89 GLY A C 1
ATOM 735 O O . GLY A 1 89 ? 0.454 9.065 -13.637 1.00 90.81 89 GLY A O 1
ATOM 736 N N . LEU A 1 90 ? -1.154 10.337 -12.705 1.00 85.62 90 LEU A N 1
ATOM 737 C CA . LEU A 1 90 ? -0.321 11.153 -11.843 1.00 85.62 90 LEU A CA 1
ATOM 738 C C . LEU A 1 90 ? -1.004 11.129 -10.478 1.00 85.62 90 LEU A C 1
ATOM 740 O O . LEU A 1 90 ? -2.211 11.416 -10.407 1.00 85.62 90 LEU A O 1
ATOM 744 N N . SER A 1 91 ? -0.267 10.740 -9.441 1.00 78.25 91 SER A N 1
ATOM 745 C CA . SER A 1 91 ? -0.713 10.919 -8.066 1.00 78.25 91 SER A CA 1
ATOM 746 C C . SER A 1 91 ? -0.521 12.383 -7.680 1.00 78.25 91 SER A C 1
ATOM 748 O O . SER A 1 91 ? 0.383 13.083 -8.139 1.00 78.25 91 SER A O 1
ATOM 750 N N . SER A 1 92 ? -1.450 12.913 -6.901 1.00 75.88 92 SER A N 1
ATOM 751 C CA . SER A 1 92 ? -1.326 14.243 -6.322 1.00 75.88 92 SER A CA 1
ATOM 752 C C . SER A 1 92 ? -1.790 14.171 -4.875 1.00 75.88 92 SER A C 1
ATOM 754 O O . SER A 1 92 ? -2.927 13.723 -4.647 1.00 75.88 92 SER A O 1
ATOM 756 N N . PRO A 1 93 ? -0.944 14.590 -3.916 1.00 70.19 93 PRO A N 1
ATOM 757 C CA . PRO A 1 93 ? -1.313 14.604 -2.512 1.00 70.19 93 PRO A CA 1
ATOM 758 C C . PRO A 1 93 ? -2.509 15.531 -2.303 1.00 70.19 93 PRO A C 1
ATOM 760 O O . PRO A 1 93 ? -2.691 16.535 -3.002 1.00 70.19 93 PRO A O 1
ATOM 763 N N . VAL A 1 94 ? -3.354 15.173 -1.348 1.00 68.94 94 VAL A N 1
ATOM 764 C CA . VAL A 1 94 ? -4.541 15.937 -0.982 1.00 68.94 94 VAL A CA 1
ATOM 765 C C . VAL A 1 94 ? -4.181 16.749 0.247 1.00 68.94 94 VAL A C 1
ATOM 767 O O . VAL A 1 94 ? -4.280 16.268 1.367 1.00 68.94 94 VAL A O 1
ATOM 770 N N . SER A 1 95 ? -3.763 17.993 0.032 1.00 60.34 95 SER A N 1
ATOM 771 C CA . SER A 1 95 ? -3.119 18.827 1.057 1.00 60.34 95 SER A CA 1
ATOM 772 C C . SER A 1 95 ? -3.918 19.055 2.348 1.00 60.34 95 SER A C 1
ATOM 774 O O . SER A 1 95 ? -3.332 19.442 3.350 1.00 60.34 95 SER A O 1
ATOM 776 N N . TYR A 1 96 ? -5.238 18.845 2.354 1.00 66.50 96 TYR A N 1
ATOM 777 C CA . TYR A 1 96 ? -6.073 18.981 3.556 1.00 66.50 96 TYR A CA 1
ATOM 778 C C . TYR A 1 96 ? -6.260 17.664 4.343 1.00 66.50 96 TYR A C 1
ATOM 780 O O . TYR A 1 96 ? -6.783 17.700 5.454 1.00 66.50 96 TYR A O 1
ATOM 788 N N . ILE A 1 97 ? -5.823 16.524 3.794 1.00 67.38 97 ILE A N 1
ATOM 789 C CA . ILE A 1 97 ? -5.737 15.202 4.448 1.00 67.38 97 ILE A CA 1
ATOM 790 C C . ILE A 1 97 ? -4.295 14.704 4.249 1.00 67.38 97 ILE A C 1
ATOM 792 O O . ILE A 1 97 ? -4.036 13.665 3.649 1.00 67.38 97 ILE A O 1
ATOM 796 N N . ASP A 1 98 ? -3.340 15.536 4.651 1.00 67.62 98 ASP A N 1
ATOM 797 C CA . ASP A 1 98 ? -1.924 15.184 4.707 1.00 67.62 98 ASP A CA 1
ATOM 798 C C . ASP A 1 98 ? -1.401 15.698 6.048 1.00 67.62 98 ASP A C 1
ATOM 800 O O . ASP A 1 98 ? -0.981 16.849 6.175 1.00 67.62 98 ASP A O 1
ATOM 804 N N . TRP A 1 99 ? -1.592 14.898 7.096 1.00 69.62 99 TRP A N 1
ATOM 805 C CA . TRP A 1 99 ? -1.210 15.242 8.463 1.00 69.62 99 TRP A CA 1
ATOM 806 C C . TRP A 1 99 ? -0.018 14.378 8.849 1.00 69.62 99 TRP A C 1
ATOM 808 O O . TRP A 1 99 ? -0.122 13.154 8.842 1.00 69.62 99 TRP A O 1
ATOM 818 N N . LYS A 1 100 ? 1.102 15.008 9.202 1.00 68.94 100 LYS A N 1
ATOM 819 C CA . LYS A 1 100 ? 2.207 14.338 9.890 1.00 68.94 100 LYS A CA 1
ATOM 820 C C . LYS A 1 100 ? 2.065 14.642 11.378 1.00 68.94 100 LYS A C 1
ATOM 822 O O . LYS A 1 100 ? 2.014 15.811 11.762 1.00 68.94 100 LYS A O 1
ATOM 827 N N . VAL A 1 101 ? 1.942 13.601 12.187 1.00 65.69 101 VAL A N 1
ATOM 828 C CA . VAL A 1 101 ? 1.994 13.682 13.642 1.00 65.69 101 VAL A CA 1
ATOM 829 C C . VAL A 1 101 ? 3.370 13.182 14.036 1.00 65.69 101 VAL A C 1
ATOM 831 O O . VAL A 1 101 ? 3.642 11.985 13.982 1.00 65.69 101 VAL A O 1
ATOM 834 N N . THR A 1 102 ? 4.239 14.126 14.381 1.00 64.38 102 THR A N 1
ATOM 835 C CA . THR A 1 102 ? 5.532 13.800 14.973 1.00 64.38 102 THR A CA 1
ATOM 836 C C . THR A 1 102 ? 5.307 13.421 16.422 1.00 64.38 102 THR A C 1
ATOM 838 O O . THR A 1 102 ? 4.628 14.154 17.150 1.00 64.38 102 THR A O 1
ATOM 841 N N . ALA A 1 103 ? 5.857 12.286 16.826 1.00 64.06 103 ALA A N 1
ATOM 842 C CA . ALA A 1 103 ? 5.686 11.751 18.163 1.00 64.06 103 ALA A CA 1
ATOM 843 C C . ALA A 1 103 ? 7.062 11.577 18.822 1.00 64.06 103 ALA A C 1
ATOM 845 O O . ALA A 1 103 ? 7.623 10.496 18.763 1.00 64.06 103 ALA A O 1
ATOM 846 N N . PRO A 1 104 ? 7.622 12.632 19.448 1.00 56.41 104 PRO A N 1
ATOM 847 C CA . PRO A 1 104 ? 9.020 12.642 19.898 1.00 56.41 104 PRO A CA 1
ATOM 848 C C . PRO A 1 104 ? 9.366 11.591 20.959 1.00 56.41 104 PRO A C 1
ATOM 850 O O . PRO A 1 104 ? 10.524 11.228 21.099 1.00 56.41 104 PRO A O 1
ATOM 853 N N . GLU A 1 105 ? 8.366 11.152 21.724 1.00 58.91 105 GLU A N 1
ATOM 854 C CA . GLU A 1 105 ? 8.491 10.132 22.777 1.00 58.91 105 GLU A CA 1
ATOM 855 C C . GLU A 1 105 ? 8.189 8.718 22.246 1.00 58.91 105 GLU A C 1
ATOM 857 O O . GLU A 1 105 ? 8.050 7.772 23.015 1.00 58.91 105 GLU A O 1
ATOM 862 N N . MET A 1 106 ? 7.977 8.581 20.937 1.00 59.69 106 MET A N 1
ATOM 863 C CA . MET A 1 106 ? 7.648 7.330 20.268 1.00 59.69 106 MET A CA 1
ATOM 864 C C . MET A 1 106 ? 8.698 7.076 19.187 1.00 59.69 106 MET A C 1
ATOM 866 O O . MET A 1 106 ? 9.219 8.011 18.587 1.00 59.69 106 MET A O 1
ATOM 870 N N . ILE A 1 107 ? 8.992 5.804 18.931 1.00 58.41 107 ILE A N 1
ATOM 871 C CA . ILE A 1 107 ? 10.043 5.406 17.984 1.00 58.41 107 ILE A CA 1
ATOM 872 C C . ILE A 1 107 ? 9.669 5.797 16.545 1.00 58.41 107 ILE A C 1
ATOM 874 O O . ILE A 1 107 ? 10.531 6.139 15.741 1.00 58.41 107 ILE A O 1
ATOM 878 N N . PHE A 1 108 ? 8.371 5.820 16.236 1.00 64.19 108 PHE A N 1
ATOM 879 C CA . PHE A 1 108 ? 7.877 6.068 14.889 1.00 64.19 108 PHE A CA 1
ATOM 880 C C . PHE A 1 108 ? 7.033 7.335 14.766 1.00 64.19 108 PHE A C 1
ATOM 882 O O . PHE A 1 108 ? 6.113 7.580 15.554 1.00 64.19 108 PHE A O 1
ATOM 889 N N . ASP A 1 109 ? 7.295 8.084 13.695 1.00 67.25 109 ASP A N 1
ATOM 890 C CA . ASP A 1 109 ? 6.446 9.172 13.223 1.00 67.25 109 ASP A CA 1
ATOM 891 C C . ASP A 1 109 ? 5.255 8.631 12.423 1.00 67.25 109 ASP A C 1
ATOM 893 O O . ASP A 1 109 ? 5.361 7.663 11.663 1.00 67.25 109 ASP A O 1
ATOM 897 N N . TRP A 1 110 ? 4.114 9.319 12.526 1.00 69.88 110 TRP A N 1
ATOM 898 C CA . TRP A 1 110 ? 2.876 8.887 11.878 1.00 69.88 110 TRP A CA 1
ATOM 899 C C . TRP A 1 110 ? 2.425 9.885 10.836 1.00 69.88 110 TRP A C 1
ATOM 901 O O . TRP A 1 110 ? 2.428 11.101 11.048 1.00 69.88 110 TRP A O 1
ATOM 911 N N . LYS A 1 111 ? 1.948 9.366 9.707 1.00 75.88 111 LYS A N 1
ATOM 912 C CA . LYS A 1 111 ? 1.400 10.197 8.641 1.00 75.88 111 LYS A CA 1
ATOM 913 C C . LYS A 1 111 ? 0.029 9.709 8.204 1.00 75.88 111 LYS A C 1
ATOM 915 O O . LYS A 1 111 ? -0.075 8.648 7.597 1.00 75.88 111 LYS A O 1
ATOM 920 N N . LEU A 1 112 ? -1.004 10.519 8.430 1.00 75.31 112 LEU A N 1
ATOM 921 C CA . LEU A 1 112 ? -2.273 10.398 7.720 1.00 75.31 112 LEU A CA 1
ATOM 922 C C . LEU A 1 112 ? -2.094 11.019 6.339 1.00 75.31 112 LEU A C 1
ATOM 924 O O . LEU A 1 112 ? -2.030 12.240 6.205 1.00 75.31 112 LEU A O 1
ATOM 928 N N . HIS A 1 113 ? -2.031 10.178 5.319 1.00 78.00 113 HIS A N 1
ATOM 929 C CA . HIS A 1 113 ? -1.828 10.606 3.949 1.00 78.00 113 HIS A CA 1
ATOM 930 C C . HIS A 1 113 ? -3.039 10.272 3.091 1.00 78.00 113 HIS A C 1
ATOM 932 O O . HIS A 1 113 ? -3.538 9.149 3.126 1.00 78.00 113 HIS A O 1
ATOM 938 N N . ALA A 1 114 ? -3.476 11.219 2.263 1.00 73.25 114 ALA A N 1
ATOM 939 C CA . ALA A 1 114 ? -4.427 10.958 1.201 1.00 73.25 114 ALA A CA 1
ATOM 940 C C . ALA A 1 114 ? -3.889 11.389 -0.161 1.00 73.25 114 ALA A C 1
ATOM 942 O O . ALA A 1 114 ? -3.418 12.513 -0.347 1.00 73.25 114 ALA A O 1
ATOM 943 N N . GLU A 1 115 ? -4.072 10.527 -1.156 1.00 75.06 115 GLU A N 1
ATOM 944 C CA . GLU A 1 115 ? -3.677 10.809 -2.533 1.00 75.06 115 GLU A CA 1
ATOM 945 C C . GLU A 1 115 ? -4.838 10.673 -3.519 1.00 75.06 115 GLU A C 1
ATOM 947 O O . GLU A 1 115 ? -5.703 9.790 -3.434 1.00 75.06 115 GLU A O 1
ATOM 952 N N . THR A 1 116 ? -4.857 11.561 -4.512 1.00 77.00 116 THR A N 1
ATOM 953 C CA . THR A 1 116 ? -5.766 11.472 -5.656 1.00 77.00 116 THR A CA 1
ATOM 954 C C . THR A 1 116 ? -5.026 11.059 -6.905 1.00 77.00 116 THR A C 1
ATOM 956 O O . THR A 1 116 ? -3.983 11.607 -7.239 1.00 77.00 116 THR A O 1
ATOM 959 N N . TRP A 1 117 ? -5.631 10.134 -7.639 1.00 78.62 117 TRP A N 1
ATOM 960 C CA . TRP A 1 117 ? -5.118 9.677 -8.915 1.00 78.62 117 TRP A CA 1
ATOM 961 C C . TRP A 1 117 ? -5.970 10.213 -10.054 1.00 78.62 117 TRP A C 1
ATOM 963 O O . TRP A 1 117 ? -7.183 9.990 -10.105 1.00 78.62 117 TRP A O 1
ATOM 973 N N . LYS A 1 118 ? -5.325 10.903 -10.995 1.00 82.50 118 LYS A N 1
ATOM 974 C CA . LYS A 1 118 ? -5.943 11.316 -12.260 1.00 82.50 118 LYS A CA 1
ATOM 975 C C . LYS A 1 118 ? -5.615 10.285 -13.333 1.00 82.50 118 LYS A C 1
ATOM 977 O O . LYS A 1 118 ? -4.674 10.465 -14.108 1.00 82.50 118 LYS A O 1
ATOM 982 N N . TYR A 1 119 ? -6.370 9.188 -13.340 1.00 85.12 119 TYR A N 1
ATOM 983 C CA . TYR A 1 119 ? -6.135 8.091 -14.274 1.00 85.12 119 TYR A CA 1
ATOM 984 C C . TYR A 1 119 ? -6.423 8.479 -15.728 1.00 85.12 119 TYR A C 1
ATOM 986 O O . TYR A 1 119 ? -7.327 9.258 -16.035 1.00 85.12 119 TYR A O 1
ATOM 994 N N . LYS A 1 120 ? -5.640 7.891 -16.629 1.00 87.50 120 LYS A N 1
ATOM 995 C CA . LYS A 1 120 ? -5.772 7.953 -18.083 1.00 87.50 120 LYS A CA 1
ATOM 996 C C . LYS A 1 120 ? -5.754 6.538 -18.648 1.00 87.50 120 LYS A C 1
ATOM 998 O O . LYS A 1 120 ? -5.292 5.599 -18.004 1.00 87.50 120 LYS A O 1
ATOM 1003 N N . SER A 1 121 ? -6.223 6.402 -19.885 1.00 88.56 121 SER A N 1
ATOM 1004 C CA . SER A 1 121 ? -6.083 5.157 -20.638 1.00 88.56 121 SER A CA 1
ATOM 1005 C C . SER A 1 121 ? -4.609 4.773 -20.771 1.00 88.56 121 SER A C 1
ATOM 1007 O O . SER A 1 121 ? -3.795 5.616 -21.157 1.00 88.56 121 SER A O 1
ATOM 1009 N N . VAL A 1 122 ? -4.285 3.507 -20.512 1.00 91.81 122 VAL A N 1
ATOM 1010 C CA . VAL A 1 122 ? -2.935 2.965 -20.695 1.00 91.81 122 VAL A CA 1
ATOM 1011 C C . VAL A 1 122 ? -2.661 2.766 -22.196 1.00 91.81 122 VAL A C 1
ATOM 1013 O O . VAL A 1 122 ? -3.405 2.039 -22.857 1.00 91.81 122 VAL A O 1
ATOM 1016 N N . PRO A 1 123 ? -1.628 3.406 -22.776 1.00 91.44 123 PRO A N 1
ATOM 1017 C CA . PRO A 1 123 ? -1.217 3.167 -24.156 1.00 91.44 123 PRO A CA 1
ATOM 1018 C C . PRO A 1 123 ? -0.831 1.707 -24.412 1.00 91.44 123 PRO A C 1
ATOM 1020 O O . PRO A 1 123 ? -0.193 1.068 -23.577 1.00 91.44 123 PRO A O 1
ATOM 1023 N N . LYS A 1 124 ? -1.139 1.198 -25.612 1.00 90.50 124 LYS A N 1
ATOM 1024 C CA . LYS A 1 124 ? -0.837 -0.193 -26.003 1.00 90.50 124 LYS A CA 1
ATOM 1025 C C . LYS A 1 124 ? 0.645 -0.544 -25.886 1.00 90.50 124 LYS A C 1
ATOM 1027 O O . LYS A 1 124 ? 0.972 -1.677 -25.562 1.00 90.50 124 LYS A O 1
ATOM 1032 N N . ASP A 1 125 ? 1.534 0.407 -26.141 1.00 89.25 125 ASP A N 1
ATOM 1033 C CA . ASP A 1 125 ? 2.971 0.142 -26.083 1.00 89.25 125 ASP A CA 1
ATOM 1034 C C . ASP A 1 125 ? 3.487 -0.010 -24.643 1.00 89.25 125 ASP A C 1
ATOM 1036 O O . ASP A 1 125 ? 4.441 -0.754 -24.434 1.00 89.25 125 ASP A O 1
ATOM 1040 N N . LEU A 1 126 ? 2.812 0.584 -23.645 1.00 89.81 126 LEU A N 1
ATOM 1041 C CA . LEU A 1 126 ? 3.081 0.293 -22.230 1.00 89.81 126 LEU A CA 1
ATOM 1042 C C . LEU A 1 126 ? 2.583 -1.097 -21.832 1.00 89.81 126 LEU A C 1
ATOM 1044 O O . LEU A 1 126 ? 3.237 -1.775 -21.050 1.00 89.81 126 LEU A O 1
ATOM 1048 N N . LEU A 1 127 ? 1.458 -1.551 -22.389 1.00 90.25 127 LEU A N 1
ATOM 1049 C CA . LEU A 1 127 ? 0.990 -2.922 -22.157 1.00 90.25 127 LEU A CA 1
ATOM 1050 C C . LEU A 1 127 ? 1.990 -3.943 -22.720 1.00 90.25 127 LEU A C 1
ATOM 1052 O O . LEU A 1 127 ? 2.360 -4.878 -22.020 1.00 90.25 127 LEU A O 1
ATOM 1056 N N 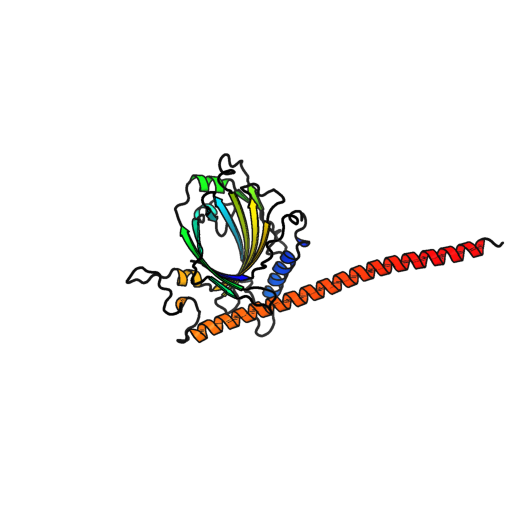. LYS A 1 128 ? 2.527 -3.700 -23.924 1.00 89.19 128 LYS A N 1
ATOM 1057 C CA . LYS A 1 128 ? 3.613 -4.519 -24.493 1.00 89.19 128 LYS A CA 1
ATOM 1058 C C . LYS A 1 128 ? 4.886 -4.487 -23.645 1.00 89.19 128 LYS A C 1
ATOM 1060 O O . LYS A 1 128 ? 5.592 -5.485 -23.590 1.00 89.19 128 LYS A O 1
ATOM 1065 N N . LEU A 1 129 ? 5.208 -3.356 -23.008 1.00 90.06 129 LEU A N 1
ATOM 1066 C CA . LEU A 1 129 ? 6.324 -3.292 -22.059 1.00 90.06 129 LEU A CA 1
ATOM 1067 C C . LEU A 1 129 ? 6.067 -4.213 -20.862 1.00 90.06 129 LEU A C 1
ATOM 1069 O O . LEU A 1 129 ? 6.944 -4.998 -20.515 1.00 90.06 129 LEU A O 1
ATOM 1073 N N . LEU A 1 130 ? 4.871 -4.167 -20.269 1.00 89.94 130 LEU A N 1
ATOM 1074 C CA . LEU A 1 130 ? 4.510 -5.032 -19.141 1.00 89.94 130 LEU A CA 1
ATOM 1075 C C . LEU A 1 130 ? 4.611 -6.525 -19.492 1.00 89.94 130 LEU A C 1
ATOM 1077 O O . LEU A 1 130 ? 5.035 -7.309 -18.653 1.00 89.94 130 LEU A O 1
ATOM 1081 N N . GLU A 1 131 ? 4.319 -6.918 -20.735 1.00 88.81 131 GLU A N 1
ATOM 1082 C CA . GLU A 1 131 ? 4.516 -8.298 -21.216 1.00 88.81 131 GLU A CA 1
ATOM 1083 C C . GLU A 1 131 ? 5.990 -8.751 -21.193 1.00 88.81 131 GLU A C 1
ATOM 1085 O O . GLU A 1 131 ? 6.267 -9.952 -21.198 1.00 88.81 131 GLU A O 1
ATOM 1090 N N . THR A 1 132 ? 6.948 -7.815 -21.183 1.00 88.88 132 THR A N 1
ATOM 1091 C CA . THR A 1 132 ? 8.385 -8.126 -21.069 1.00 88.88 132 THR A CA 1
ATOM 1092 C C . THR A 1 132 ? 8.858 -8.261 -19.625 1.00 88.88 132 THR A C 1
ATOM 1094 O O . THR A 1 132 ? 9.945 -8.798 -19.401 1.00 88.88 132 THR A O 1
ATOM 1097 N N . LEU A 1 133 ? 8.054 -7.822 -18.654 1.00 90.56 133 LEU A N 1
ATOM 1098 C CA . LEU A 1 133 ? 8.373 -7.877 -17.234 1.00 90.56 133 LEU A CA 1
ATOM 1099 C C . LEU A 1 133 ? 7.751 -9.125 -16.602 1.00 90.56 133 LEU A C 1
ATOM 1101 O O . LEU A 1 133 ? 6.620 -9.519 -16.904 1.00 90.56 133 LEU A O 1
ATOM 1105 N N . ARG A 1 134 ? 8.502 -9.759 -15.708 1.00 90.06 134 ARG A N 1
ATOM 1106 C CA . ARG A 1 134 ? 8.046 -10.890 -14.904 1.00 90.06 134 ARG A CA 1
ATOM 1107 C C . ARG A 1 134 ? 8.379 -10.642 -13.450 1.00 90.06 134 ARG A C 1
ATOM 1109 O O . ARG A 1 134 ? 9.485 -10.227 -13.140 1.00 90.06 134 ARG A O 1
ATOM 1116 N N . LEU A 1 135 ? 7.423 -10.919 -12.586 1.00 90.25 135 LEU A N 1
ATOM 1117 C CA . LEU A 1 135 ? 7.657 -11.120 -11.173 1.00 90.25 135 LEU A CA 1
ATOM 1118 C C . LEU A 1 135 ? 8.290 -12.502 -10.994 1.00 90.25 135 LEU A C 1
ATOM 1120 O O . LEU A 1 135 ? 7.720 -13.502 -11.448 1.00 90.25 135 LEU A O 1
ATOM 1124 N N . ARG A 1 136 ? 9.459 -12.541 -10.362 1.00 87.56 136 ARG A N 1
ATOM 1125 C CA . ARG A 1 136 ? 9.995 -13.739 -9.723 1.00 87.56 136 ARG A CA 1
ATOM 1126 C C . ARG A 1 136 ? 9.686 -13.591 -8.244 1.00 87.56 136 ARG A C 1
ATOM 1128 O O . ARG A 1 136 ? 10.161 -12.647 -7.621 1.00 87.56 136 ARG A O 1
ATOM 1135 N N . ASP A 1 137 ? 8.828 -14.469 -7.749 1.00 80.94 137 ASP A N 1
ATOM 1136 C CA . ASP A 1 137 ? 8.494 -14.477 -6.337 1.00 80.94 137 ASP A CA 1
ATOM 1137 C C . ASP A 1 137 ? 9.713 -14.944 -5.532 1.00 80.94 137 ASP A C 1
ATOM 1139 O O . ASP A 1 137 ? 10.394 -15.879 -5.958 1.00 80.94 137 ASP A O 1
ATOM 1143 N N . GLY A 1 138 ? 10.014 -14.230 -4.450 1.00 70.88 138 GLY A N 1
ATOM 1144 C CA . GLY A 1 138 ? 11.089 -14.565 -3.524 1.00 70.88 138 GLY A CA 1
ATOM 1145 C C . GLY A 1 138 ? 10.707 -15.608 -2.472 1.00 70.88 138 GLY A C 1
ATOM 1146 O O . GLY A 1 138 ? 11.611 -16.163 -1.866 1.00 70.88 138 GLY A O 1
ATOM 1147 N N . CYS A 1 139 ? 9.415 -15.883 -2.242 1.00 69.06 139 CYS A N 1
ATOM 1148 C CA . CYS A 1 139 ? 9.014 -16.883 -1.243 1.00 69.06 139 CYS A CA 1
ATOM 1149 C C . CYS A 1 139 ? 9.193 -18.311 -1.768 1.00 69.06 139 CYS A C 1
ATOM 1151 O O . CYS A 1 139 ? 8.575 -18.679 -2.772 1.00 69.06 139 CYS A O 1
ATOM 1153 N N . ASP A 1 140 ? 9.931 -19.123 -1.015 1.00 60.31 140 ASP A N 1
ATOM 1154 C CA . ASP A 1 140 ? 9.817 -20.577 -1.059 1.00 60.31 140 ASP A CA 1
ATOM 1155 C C . ASP A 1 140 ? 8.585 -21.026 -0.243 1.00 60.31 140 ASP A C 1
ATOM 1157 O O . ASP A 1 140 ? 8.123 -20.326 0.659 1.00 60.31 140 ASP A O 1
ATOM 1161 N N . GLU A 1 141 ? 7.980 -22.161 -0.609 1.00 53.66 141 GLU A N 1
ATOM 1162 C CA . GLU A 1 141 ? 6.635 -22.580 -0.161 1.00 53.66 141 GLU A CA 1
ATOM 1163 C C . GLU A 1 141 ? 6.496 -22.857 1.357 1.00 53.66 141 GLU A C 1
ATOM 1165 O O . GLU A 1 141 ? 5.380 -23.115 1.810 1.00 53.66 141 GLU A O 1
ATOM 1170 N N . ASP A 1 142 ? 7.574 -22.751 2.144 1.00 51.56 142 ASP A N 1
ATOM 1171 C CA . ASP A 1 142 ? 7.652 -23.235 3.531 1.00 51.56 142 ASP A CA 1
ATOM 1172 C C . ASP A 1 142 ? 7.987 -22.178 4.613 1.00 51.56 142 ASP A C 1
ATOM 1174 O O . ASP A 1 142 ? 8.171 -22.550 5.770 1.00 51.56 142 ASP A O 1
ATOM 1178 N N . GLU A 1 143 ? 8.018 -20.871 4.326 1.00 55.41 143 GLU A N 1
ATOM 1179 C CA . GLU A 1 143 ? 8.566 -19.898 5.294 1.00 55.41 143 GLU A CA 1
ATOM 1180 C C . GLU A 1 143 ? 7.563 -18.913 5.920 1.00 55.41 143 GLU A C 1
ATOM 1182 O O . GLU A 1 143 ? 6.699 -18.326 5.266 1.00 55.41 143 GLU A O 1
ATOM 1187 N N . THR A 1 144 ? 7.773 -18.651 7.215 1.00 64.06 144 THR A N 1
ATOM 1188 C CA . THR A 1 144 ? 7.244 -17.538 8.035 1.00 64.06 144 THR A CA 1
ATOM 1189 C C . THR A 1 144 ? 7.747 -16.156 7.584 1.00 64.06 144 THR A C 1
ATOM 1191 O O . THR A 1 144 ? 7.525 -15.146 8.256 1.00 64.06 144 THR A O 1
ATOM 1194 N N . ASN A 1 145 ? 8.417 -16.094 6.433 1.00 75.12 145 ASN A N 1
ATOM 1195 C CA . ASN A 1 145 ? 9.028 -14.909 5.860 1.00 75.12 145 ASN A CA 1
ATOM 1196 C C . ASN A 1 145 ? 8.088 -14.255 4.832 1.00 75.12 145 ASN A C 1
ATOM 1198 O O . ASN A 1 145 ? 8.213 -14.394 3.611 1.00 75.12 145 ASN A O 1
ATOM 1202 N N . PHE A 1 146 ? 7.084 -13.548 5.348 1.00 77.25 146 PHE A N 1
ATOM 1203 C CA . PHE A 1 146 ? 6.018 -12.952 4.545 1.00 77.25 146 PHE A CA 1
ATOM 1204 C C . PHE A 1 146 ? 6.477 -11.803 3.645 1.00 77.25 146 PHE A C 1
ATOM 1206 O O . PHE A 1 146 ? 5.789 -11.468 2.674 1.00 77.25 146 PHE A O 1
ATOM 1213 N N . LEU A 1 147 ? 7.603 -11.168 3.954 1.00 81.12 147 LEU A N 1
ATOM 1214 C CA . LEU A 1 147 ? 8.091 -10.012 3.211 1.00 81.12 147 LEU A CA 1
ATOM 1215 C C . LEU A 1 147 ? 9.268 -10.320 2.295 1.00 81.12 147 LEU A C 1
ATOM 1217 O O . LEU A 1 147 ? 9.742 -9.381 1.651 1.00 81.12 147 LEU A O 1
ATOM 1221 N N . GLN A 1 148 ? 9.686 -11.590 2.181 1.00 81.62 148 GLN A N 1
ATOM 1222 C CA . GLN A 1 148 ? 10.821 -12.000 1.353 1.00 81.62 148 GLN A CA 1
ATOM 1223 C C . GLN A 1 148 ? 10.813 -11.263 0.004 1.00 81.62 148 GLN A C 1
ATOM 1225 O O . GLN A 1 148 ? 9.800 -11.320 -0.714 1.00 81.62 148 GLN A O 1
ATOM 1230 N N . PRO A 1 149 ? 11.872 -10.507 -0.342 1.00 78.19 149 PRO A N 1
ATOM 1231 C CA . PRO A 1 149 ? 11.801 -9.598 -1.474 1.00 78.19 149 PRO A CA 1
ATOM 1232 C C . PRO A 1 149 ? 11.675 -10.342 -2.796 1.00 78.19 149 PRO A C 1
ATOM 1234 O O . PRO A 1 149 ? 12.418 -11.272 -3.103 1.00 78.19 149 PRO A O 1
ATOM 1237 N N . SER A 1 150 ? 10.721 -9.901 -3.606 1.00 86.69 150 SER A N 1
ATOM 1238 C CA . SER A 1 150 ? 10.509 -10.430 -4.949 1.00 86.69 150 SER A CA 1
ATOM 1239 C C . SER A 1 150 ? 11.317 -9.633 -5.968 1.00 86.69 150 SER A C 1
ATOM 1241 O O . SER A 1 150 ? 11.661 -8.473 -5.762 1.00 86.69 150 SER A O 1
ATOM 1243 N N . GLU A 1 151 ? 11.583 -10.221 -7.129 1.00 87.06 151 GLU A N 1
ATOM 1244 C CA . GLU A 1 151 ? 12.368 -9.563 -8.170 1.00 87.06 151 GLU A CA 1
ATOM 1245 C C . GLU A 1 151 ? 11.516 -9.204 -9.386 1.00 87.06 151 GLU A C 1
ATOM 1247 O O . GLU A 1 151 ? 10.687 -9.982 -9.874 1.00 87.06 151 GLU A O 1
ATOM 1252 N N . VAL A 1 152 ? 11.797 -8.035 -9.963 1.00 89.75 152 VAL A N 1
ATOM 1253 C CA . VAL A 1 152 ? 11.341 -7.696 -11.312 1.00 89.75 152 VAL A CA 1
ATOM 1254 C C . VAL A 1 152 ? 12.376 -8.210 -12.308 1.00 89.75 152 VAL A C 1
ATOM 1256 O O . VAL A 1 152 ? 13.514 -7.753 -12.340 1.00 89.75 152 VAL A O 1
ATOM 1259 N N . VAL A 1 153 ? 11.989 -9.136 -13.176 1.00 88.81 153 VAL A N 1
ATOM 1260 C CA . VAL A 1 153 ? 12.847 -9.706 -14.215 1.00 88.81 153 VAL A CA 1
ATOM 1261 C C . VAL A 1 153 ? 12.422 -9.203 -15.588 1.00 88.81 153 VAL A C 1
ATOM 1263 O O . VAL A 1 153 ? 11.313 -9.458 -16.060 1.00 88.81 153 VAL A O 1
ATOM 1266 N N . VAL A 1 154 ? 13.349 -8.546 -16.278 1.00 88.00 154 VAL A N 1
ATOM 1267 C CA . VAL A 1 154 ? 13.190 -8.178 -17.686 1.00 88.00 154 VAL A CA 1
ATOM 1268 C C . V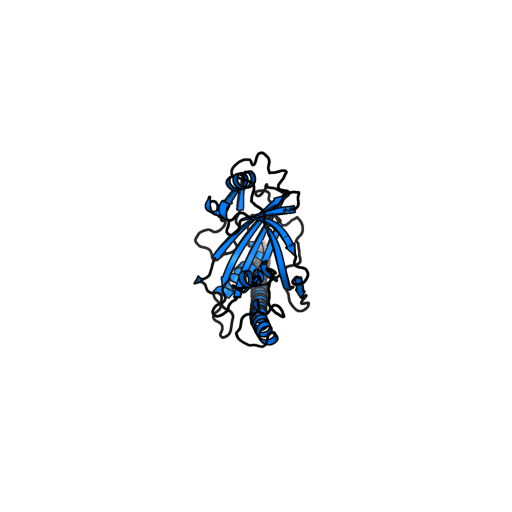AL A 1 154 ? 13.522 -9.396 -18.555 1.00 88.00 154 VAL A C 1
ATOM 1270 O O . VAL A 1 154 ? 14.668 -9.834 -18.626 1.00 88.00 154 VAL A O 1
ATOM 1273 N N . THR A 1 155 ? 12.512 -9.980 -19.201 1.00 84.25 155 THR A N 1
ATOM 1274 C CA . THR A 1 155 ? 12.657 -11.224 -19.990 1.00 84.25 155 THR A CA 1
ATOM 1275 C C . THR A 1 155 ? 13.048 -11.000 -21.443 1.00 84.25 155 THR A C 1
ATOM 1277 O O . THR A 1 155 ? 13.562 -11.905 -22.101 1.00 84.25 155 THR A O 1
ATOM 1280 N N . LYS A 1 156 ? 12.784 -9.806 -21.969 1.00 81.94 156 LYS A N 1
ATOM 1281 C CA . LYS A 1 156 ? 13.105 -9.404 -23.339 1.00 81.94 156 LYS A CA 1
ATOM 1282 C C . LYS A 1 156 ? 13.627 -7.982 -23.300 1.00 81.94 156 LYS A C 1
ATOM 1284 O O . LYS A 1 156 ? 13.081 -7.169 -22.565 1.00 81.94 156 LYS A O 1
ATOM 1289 N N . ASP A 1 157 ? 14.639 -7.697 -24.114 1.00 78.38 157 ASP A N 1
ATOM 1290 C CA . ASP A 1 157 ? 15.211 -6.356 -24.218 1.00 78.38 157 ASP A CA 1
ATOM 1291 C C . ASP A 1 157 ? 14.113 -5.322 -24.551 1.00 78.38 157 ASP A C 1
ATOM 1293 O O . ASP A 1 157 ? 13.484 -5.414 -25.619 1.00 78.38 157 ASP A O 1
ATOM 1297 N N . PRO A 1 158 ? 13.832 -4.360 -23.652 1.00 74.38 158 PRO A N 1
ATOM 1298 C CA . PRO A 1 158 ? 12.807 -3.355 -23.853 1.00 74.38 158 PRO A CA 1
ATOM 1299 C C . PRO A 1 158 ? 13.371 -2.271 -24.778 1.00 74.38 158 PRO A C 1
ATOM 1301 O O . PRO A 1 158 ? 13.723 -1.182 -24.331 1.00 74.38 158 PRO A O 1
ATOM 1304 N N . LYS A 1 159 ? 13.432 -2.587 -26.082 1.00 65.88 159 LYS A N 1
ATOM 1305 C CA . LYS A 1 159 ? 14.156 -1.871 -27.157 1.00 65.88 159 LYS A CA 1
ATOM 1306 C C . LYS A 1 159 ? 14.058 -0.334 -27.184 1.00 65.88 159 LYS A C 1
ATOM 1308 O O . LYS A 1 159 ? 14.885 0.284 -27.845 1.00 65.88 159 LYS A O 1
ATOM 1313 N N . TYR A 1 160 ? 13.076 0.282 -26.516 1.00 69.19 160 TYR A N 1
ATOM 1314 C CA . TYR A 1 160 ? 12.858 1.737 -26.519 1.00 69.19 160 TYR A CA 1
ATOM 1315 C C . TYR A 1 160 ? 12.475 2.351 -25.162 1.00 69.19 160 TYR A C 1
ATOM 1317 O O . TYR A 1 160 ? 12.406 3.568 -25.067 1.00 69.19 160 TYR A O 1
ATOM 1325 N N . TRP A 1 161 ? 12.247 1.558 -24.108 1.00 75.75 161 TRP A N 1
ATOM 1326 C CA . TRP A 1 161 ? 11.677 2.079 -22.852 1.00 75.75 161 TRP A CA 1
ATOM 1327 C C . TRP A 1 161 ? 12.707 2.411 -21.780 1.00 75.75 161 TRP A C 1
ATOM 1329 O O . TRP A 1 161 ? 12.398 3.160 -20.860 1.00 75.75 161 TRP A O 1
ATOM 1339 N N . ASN A 1 162 ? 13.930 1.897 -21.896 1.00 68.25 162 ASN A N 1
ATOM 1340 C CA . ASN A 1 162 ? 14.947 2.086 -20.861 1.00 68.25 162 ASN A CA 1
ATOM 1341 C C . ASN A 1 162 ? 15.365 3.561 -20.674 1.00 68.25 162 ASN A C 1
ATOM 1343 O O . ASN A 1 162 ? 15.932 3.901 -19.647 1.00 68.25 162 ASN A O 1
ATOM 1347 N N . TYR A 1 163 ? 15.085 4.424 -21.660 1.00 67.44 163 TYR A N 1
ATOM 1348 C CA . TYR A 1 163 ? 15.332 5.870 -21.586 1.00 67.44 163 TYR A CA 1
ATOM 1349 C C . TYR A 1 163 ? 14.095 6.682 -21.168 1.00 67.44 163 TYR A C 1
ATOM 1351 O O . TYR A 1 163 ? 14.239 7.811 -20.706 1.00 67.44 163 TYR A O 1
ATOM 1359 N N . ASP A 1 164 ? 12.896 6.111 -21.315 1.00 84.50 164 ASP A N 1
ATOM 1360 C CA . ASP A 1 164 ? 11.622 6.771 -21.000 1.00 84.50 164 ASP A CA 1
ATOM 1361 C C . ASP A 1 164 ? 11.144 6.457 -19.575 1.00 84.50 164 ASP A C 1
ATOM 1363 O O . ASP A 1 164 ? 10.430 7.257 -18.964 1.00 84.50 164 ASP A O 1
ATOM 1367 N N . ILE A 1 165 ? 11.516 5.287 -19.047 1.00 90.44 165 ILE A N 1
ATOM 1368 C CA . ILE A 1 165 ? 11.311 4.904 -17.649 1.00 90.44 165 ILE A CA 1
ATOM 1369 C C . ILE A 1 165 ? 12.535 5.359 -16.865 1.00 90.44 165 ILE A C 1
ATOM 1371 O O . ILE A 1 165 ? 13.621 4.821 -17.059 1.00 90.44 165 ILE A O 1
ATOM 1375 N N . TYR A 1 166 ? 12.358 6.335 -15.976 1.00 89.81 166 TYR A N 1
ATOM 1376 C CA . TYR A 1 166 ? 13.450 6.797 -15.116 1.00 89.81 166 TYR A CA 1
ATOM 1377 C C . TYR A 1 166 ? 13.544 5.981 -13.828 1.00 89.81 166 TYR A C 1
ATOM 1379 O O . TYR A 1 166 ? 14.606 5.920 -13.217 1.00 89.81 166 TYR A O 1
ATOM 1387 N N . ARG A 1 167 ? 12.440 5.355 -13.407 1.00 91.44 167 ARG A N 1
ATOM 1388 C CA . ARG A 1 167 ? 12.371 4.613 -12.152 1.00 91.44 167 ARG A CA 1
ATOM 1389 C C . ARG A 1 167 ? 11.430 3.426 -12.245 1.00 91.44 167 ARG A C 1
ATOM 1391 O O . ARG A 1 167 ? 10.307 3.554 -12.737 1.00 91.44 167 ARG A O 1
ATOM 1398 N N . THR A 1 168 ? 11.875 2.307 -11.690 1.00 92.69 168 THR A N 1
ATOM 1399 C CA . THR A 1 168 ? 11.041 1.140 -11.401 1.00 92.69 168 THR A CA 1
ATOM 1400 C C . THR A 1 168 ? 10.944 0.978 -9.897 1.00 92.69 168 THR A C 1
ATOM 1402 O O . THR A 1 168 ? 11.956 1.060 -9.212 1.00 92.69 168 THR A O 1
ATOM 1405 N N . ARG A 1 169 ? 9.743 0.734 -9.378 1.00 93.19 169 ARG A N 1
ATOM 1406 C CA . ARG A 1 169 ? 9.533 0.396 -7.971 1.00 93.19 169 ARG A CA 1
ATOM 1407 C C . ARG A 1 169 ? 8.633 -0.825 -7.852 1.00 93.19 169 ARG A C 1
ATOM 1409 O O . ARG A 1 169 ? 7.591 -0.889 -8.504 1.00 93.19 169 ARG A O 1
ATOM 1416 N N . LEU A 1 170 ? 9.025 -1.775 -7.016 1.00 92.75 170 LEU A N 1
ATOM 1417 C CA . LEU A 1 170 ? 8.224 -2.933 -6.645 1.00 92.75 170 LEU A CA 1
ATOM 1418 C C . LEU A 1 170 ? 7.872 -2.817 -5.166 1.00 92.75 170 LEU A C 1
ATOM 1420 O O . LEU A 1 170 ? 8.762 -2.717 -4.331 1.00 92.75 170 LEU A O 1
ATOM 1424 N N . LYS A 1 171 ? 6.574 -2.812 -4.863 1.00 92.75 171 LYS A N 1
ATOM 1425 C CA . LYS A 1 171 ? 6.056 -2.910 -3.498 1.00 92.75 171 LYS A CA 1
ATOM 1426 C C . LYS A 1 171 ? 5.602 -4.343 -3.249 1.00 92.75 171 LYS A C 1
ATOM 1428 O O . LYS A 1 171 ? 4.683 -4.792 -3.937 1.00 92.75 171 LYS A O 1
ATOM 1433 N N . THR A 1 172 ? 6.206 -5.021 -2.286 1.00 91.44 172 THR A N 1
ATOM 1434 C CA . THR A 1 172 ? 5.755 -6.316 -1.764 1.00 91.44 172 THR A CA 1
ATOM 1435 C C . THR A 1 172 ? 5.013 -6.052 -0.465 1.00 91.44 172 THR A C 1
ATOM 1437 O O . THR A 1 172 ? 5.592 -5.499 0.463 1.00 91.44 172 THR A O 1
ATOM 1440 N N . SER A 1 173 ? 3.728 -6.390 -0.415 1.00 92.12 173 SER A N 1
ATOM 1441 C CA . SER A 1 173 ? 2.847 -6.092 0.715 1.00 92.12 173 SER A CA 1
ATOM 1442 C C . SER A 1 173 ? 2.300 -7.368 1.336 1.00 92.12 173 SER A C 1
ATOM 1444 O O . SER A 1 173 ? 1.668 -8.172 0.646 1.00 92.12 173 SER A O 1
ATOM 1446 N N . PHE A 1 174 ? 2.452 -7.481 2.646 1.00 92.44 174 PHE A N 1
ATOM 1447 C CA . PHE A 1 174 ? 1.671 -8.334 3.522 1.00 92.44 174 PHE A CA 1
ATOM 1448 C C . PHE A 1 174 ? 0.422 -7.579 3.977 1.00 92.44 174 PHE A C 1
ATOM 1450 O O . PHE A 1 174 ? 0.524 -6.465 4.479 1.00 92.44 174 PHE A O 1
ATOM 1457 N N . ILE A 1 175 ? -0.758 -8.163 3.786 1.00 93.06 175 ILE A N 1
ATOM 1458 C CA . ILE A 1 175 ? -2.039 -7.529 4.099 1.00 93.06 175 ILE A CA 1
ATOM 1459 C C . ILE A 1 175 ? -2.887 -8.493 4.921 1.00 93.06 175 ILE A C 1
ATOM 1461 O O . ILE A 1 175 ? -3.152 -9.617 4.486 1.00 93.06 175 ILE A O 1
ATOM 1465 N N . ALA A 1 176 ? -3.362 -8.027 6.072 1.00 93.44 176 ALA A N 1
ATOM 1466 C CA . ALA A 1 176 ? -4.273 -8.770 6.929 1.00 93.44 176 ALA A CA 1
ATOM 1467 C C . ALA A 1 176 ? -5.283 -7.841 7.610 1.00 93.44 176 ALA A C 1
ATOM 1469 O O . ALA A 1 176 ? -5.015 -6.682 7.923 1.00 93.44 176 ALA A O 1
ATOM 1470 N N . GLU A 1 177 ? -6.484 -8.356 7.824 1.00 94.00 177 GLU A N 1
ATOM 1471 C CA . GLU A 1 177 ? -7.549 -7.684 8.553 1.00 94.00 177 GLU A CA 1
ATOM 1472 C C . GLU A 1 177 ? -7.393 -7.937 10.053 1.00 94.00 177 GLU A C 1
ATOM 1474 O O . GLU A 1 177 ? -7.073 -9.051 10.462 1.00 94.00 177 GLU A O 1
ATOM 1479 N N . PHE A 1 178 ? -7.684 -6.939 10.884 1.00 90.75 178 PHE A N 1
ATOM 1480 C CA . PHE A 1 178 ? -7.825 -7.165 12.322 1.00 90.75 178 PHE A CA 1
ATOM 1481 C C . PHE A 1 178 ? -9.168 -7.845 12.617 1.00 90.75 178 PHE A C 1
ATOM 1483 O O . PHE A 1 178 ? -10.210 -7.424 12.098 1.00 90.75 178 PHE A O 1
ATOM 1490 N N . GLN A 1 179 ? -9.150 -8.877 13.462 1.00 88.69 179 GLN A N 1
ATOM 1491 C CA . GLN A 1 179 ? -10.351 -9.585 13.906 1.00 88.69 179 GLN A CA 1
ATOM 1492 C C . GLN A 1 179 ? -11.316 -8.619 14.595 1.00 88.69 179 GLN A C 1
ATOM 1494 O O . GLN A 1 179 ? -10.901 -7.736 15.337 1.00 88.69 179 GLN A O 1
ATOM 1499 N N . ASP A 1 180 ? -12.608 -8.758 14.294 1.00 85.69 180 ASP A N 1
ATOM 1500 C CA . ASP A 1 180 ? -13.695 -7.963 14.882 1.00 85.69 180 ASP A CA 1
ATOM 1501 C C . ASP A 1 180 ? -13.581 -6.433 14.719 1.00 85.69 180 ASP A C 1
ATOM 1503 O O . ASP A 1 180 ? -14.361 -5.680 15.305 1.00 85.69 180 ASP A O 1
ATOM 1507 N N . THR A 1 181 ? -12.688 -5.947 13.847 1.00 88.19 181 THR A N 1
ATOM 1508 C CA . THR A 1 181 ? -12.581 -4.523 13.509 1.00 88.19 181 THR A CA 1
ATOM 1509 C C . THR A 1 181 ? -12.766 -4.267 12.002 1.00 88.19 181 THR A C 1
ATOM 1511 O O . THR A 1 181 ? -12.608 -5.160 11.159 1.00 88.19 181 THR A O 1
ATOM 1514 N N . PRO A 1 182 ? -13.108 -3.027 11.601 1.00 89.75 182 PRO A N 1
ATOM 1515 C CA . PRO A 1 182 ? -13.227 -2.652 10.195 1.00 89.75 182 PRO A CA 1
ATOM 1516 C C . PRO A 1 182 ? -11.883 -2.260 9.555 1.00 89.75 182 PRO A C 1
ATOM 1518 O O . PRO A 1 182 ? -11.883 -1.682 8.463 1.00 89.75 182 PRO A O 1
ATOM 1521 N N . TYR A 1 183 ? -10.760 -2.531 10.220 1.00 91.19 183 TYR A N 1
ATOM 1522 C CA . TYR A 1 183 ? -9.444 -2.047 9.819 1.00 91.19 183 TYR A CA 1
ATOM 1523 C C . TYR A 1 183 ? -8.554 -3.154 9.256 1.00 91.19 183 TYR A C 1
ATOM 1525 O O . TYR A 1 183 ? -8.779 -4.349 9.465 1.00 91.19 183 TYR A O 1
ATOM 1533 N N . VAL A 1 184 ? -7.565 -2.717 8.488 1.00 92.50 184 VAL A N 1
ATOM 1534 C CA . VAL A 1 184 ? -6.588 -3.538 7.782 1.00 92.50 184 VAL A CA 1
ATOM 1535 C C . VAL A 1 184 ? -5.203 -3.013 8.116 1.00 92.50 184 VAL A C 1
ATOM 1537 O O . VAL A 1 184 ? -5.003 -1.796 8.177 1.00 92.50 184 VAL A O 1
ATOM 1540 N N . LEU A 1 185 ? -4.276 -3.944 8.299 1.00 91.75 185 LEU A N 1
ATOM 1541 C CA . LEU A 1 185 ? -2.851 -3.689 8.366 1.00 91.75 185 LEU A CA 1
ATOM 1542 C C . LEU A 1 185 ? -2.204 -4.118 7.049 1.00 91.75 185 LEU A C 1
ATOM 1544 O O . LEU A 1 185 ? -2.454 -5.219 6.554 1.00 91.75 185 LEU A O 1
ATOM 1548 N N . GLU A 1 186 ? -1.368 -3.253 6.493 1.00 93.00 186 GLU A N 1
ATOM 1549 C CA . GLU A 1 186 ? -0.503 -3.559 5.363 1.00 93.00 186 GLU A CA 1
ATOM 1550 C C . GLU A 1 186 ? 0.943 -3.244 5.740 1.00 93.00 186 GLU A C 1
ATOM 1552 O O . GLU A 1 186 ? 1.311 -2.081 5.833 1.00 93.00 186 GLU A O 1
ATOM 1557 N N . ILE A 1 187 ? 1.774 -4.262 5.928 1.00 90.19 187 ILE A N 1
ATOM 1558 C CA . ILE A 1 187 ? 3.222 -4.086 6.091 1.00 90.19 187 ILE A CA 1
ATOM 1559 C C . ILE A 1 187 ? 3.856 -4.370 4.737 1.00 90.19 187 ILE A C 1
ATOM 1561 O O . ILE A 1 187 ? 3.460 -5.305 4.042 1.00 90.19 187 ILE A O 1
ATOM 1565 N N . SER A 1 188 ? 4.783 -3.530 4.294 1.00 90.25 188 SER A N 1
ATOM 1566 C CA . SER A 1 188 ? 5.316 -3.645 2.942 1.00 90.25 188 SER A CA 1
ATOM 1567 C C . SER A 1 188 ? 6.753 -3.199 2.815 1.00 90.25 188 SER A C 1
ATOM 1569 O O . SER A 1 188 ? 7.182 -2.290 3.514 1.00 90.25 188 SER A O 1
ATOM 1571 N N . ILE A 1 189 ? 7.441 -3.785 1.842 1.00 87.38 189 ILE A N 1
ATOM 1572 C CA . ILE A 1 189 ? 8.784 -3.408 1.420 1.00 87.38 189 ILE A CA 1
ATOM 1573 C C . ILE A 1 189 ? 8.698 -2.820 0.023 1.00 87.38 189 ILE A C 1
ATOM 1575 O O . ILE A 1 189 ? 8.046 -3.381 -0.862 1.00 87.38 189 ILE A O 1
ATOM 1579 N N . ASN A 1 190 ? 9.348 -1.681 -0.183 1.00 88.00 190 ASN A N 1
ATOM 1580 C CA . ASN A 1 190 ? 9.512 -1.068 -1.486 1.00 88.00 190 ASN A CA 1
ATOM 1581 C C . ASN A 1 190 ? 10.967 -1.189 -1.924 1.00 88.00 190 ASN A C 1
ATOM 1583 O O . ASN A 1 190 ? 11.863 -0.652 -1.282 1.00 88.00 190 ASN A O 1
ATOM 1587 N N . GLN A 1 191 ? 11.172 -1.821 -3.071 1.00 88.81 191 GLN A N 1
ATOM 1588 C CA . GLN A 1 191 ? 12.442 -1.826 -3.784 1.00 88.81 191 GLN A CA 1
ATOM 1589 C C . GLN A 1 191 ? 12.351 -0.845 -4.949 1.00 88.81 191 GLN A C 1
ATOM 1591 O O . GLN A 1 191 ? 11.399 -0.888 -5.732 1.00 88.81 191 GLN A O 1
ATOM 1596 N N . GLU A 1 192 ? 13.323 0.050 -5.072 1.00 89.88 192 GLU A N 1
ATOM 1597 C CA . GLU A 1 192 ? 13.381 1.092 -6.092 1.00 89.88 192 GLU A CA 1
ATOM 1598 C C . GLU A 1 192 ? 14.695 1.010 -6.880 1.00 89.88 192 GLU A C 1
ATOM 1600 O O . GLU A 1 192 ? 15.780 0.999 -6.307 1.00 89.88 192 GLU A O 1
ATOM 1605 N N . TRP A 1 193 ? 14.594 1.007 -8.210 1.00 89.94 193 TRP A N 1
ATOM 1606 C CA . TRP A 1 193 ? 15.722 0.974 -9.142 1.00 89.94 193 TRP A CA 1
ATOM 1607 C C . TRP A 1 193 ? 15.675 2.154 -10.112 1.00 89.94 193 TRP A C 1
ATOM 1609 O O . TRP A 1 193 ? 14.598 2.597 -10.532 1.00 89.94 193 TRP A O 1
ATOM 1619 N N . GLU A 1 194 ? 16.851 2.602 -10.554 1.00 87.88 194 GLU A N 1
ATOM 1620 C CA . GLU A 1 194 ? 16.968 3.541 -11.669 1.00 87.88 194 GLU A CA 1
ATOM 1621 C C . GLU A 1 194 ? 16.699 2.826 -13.008 1.00 87.88 194 GLU A C 1
ATOM 1623 O O . GLU A 1 194 ? 17.356 1.852 -13.392 1.00 87.88 194 GLU A O 1
ATOM 1628 N N . GLY A 1 195 ? 15.696 3.314 -13.737 1.00 88.19 195 GLY A N 1
ATOM 1629 C CA . GLY A 1 195 ? 15.244 2.736 -15.001 1.00 88.19 195 GLY A CA 1
ATOM 1630 C C . GLY A 1 195 ? 14.737 1.296 -14.876 1.00 88.19 195 GLY A C 1
ATOM 1631 O O . GLY A 1 195 ? 14.086 0.937 -13.898 1.00 88.19 195 GLY A O 1
ATOM 1632 N N . LEU A 1 196 ? 14.995 0.467 -15.896 1.00 87.69 196 LEU A N 1
ATOM 1633 C CA . LEU A 1 196 ? 14.572 -0.946 -15.952 1.00 87.69 196 LEU A CA 1
ATOM 1634 C C . LEU A 1 196 ? 15.694 -1.929 -15.563 1.00 87.69 196 LEU A C 1
ATOM 1636 O O . LEU A 1 196 ? 15.579 -3.132 -15.799 1.00 87.69 196 LEU A O 1
ATOM 1640 N N . LYS A 1 197 ? 16.804 -1.444 -14.990 1.00 80.12 197 LYS A N 1
ATOM 1641 C CA . LYS A 1 197 ? 17.950 -2.274 -14.580 1.00 80.12 197 LYS A CA 1
ATOM 1642 C C . LYS A 1 197 ? 17.732 -2.872 -13.188 1.00 80.12 197 LYS A C 1
ATOM 1644 O O . LYS A 1 197 ? 18.475 -2.611 -12.253 1.00 80.12 197 LYS A O 1
ATOM 1649 N N . THR A 1 198 ? 16.732 -3.730 -13.071 1.00 77.81 198 THR A N 1
ATOM 1650 C CA . THR A 1 198 ? 16.263 -4.297 -11.795 1.00 77.81 198 THR A CA 1
ATOM 1651 C C . THR A 1 198 ? 17.142 -5.422 -11.233 1.00 77.81 198 THR A C 1
ATOM 1653 O O . THR A 1 198 ? 16.857 -5.952 -10.170 1.00 77.81 198 THR A O 1
ATOM 1656 N N . ARG A 1 199 ? 18.214 -5.795 -11.946 1.00 70.38 199 ARG A N 1
ATOM 1657 C CA . ARG A 1 199 ? 19.247 -6.747 -11.491 1.00 70.38 199 ARG A CA 1
ATOM 1658 C C . ARG A 1 199 ? 20.515 -6.065 -10.968 1.00 70.38 199 ARG A C 1
ATOM 1660 O O . ARG A 1 199 ? 21.481 -6.753 -10.658 1.00 70.38 199 ARG A O 1
ATOM 1667 N N . ALA A 1 200 ? 20.567 -4.733 -10.994 1.00 62.94 200 ALA A N 1
ATOM 1668 C CA . ALA A 1 200 ? 21.696 -4.007 -10.431 1.00 62.94 200 ALA A CA 1
ATOM 1669 C C . ALA A 1 200 ? 21.620 -4.068 -8.895 1.00 62.94 200 ALA A C 1
ATOM 1671 O O . ALA A 1 200 ? 20.510 -3.966 -8.370 1.00 62.94 200 ALA A O 1
ATOM 1672 N N . PRO A 1 201 ? 22.761 -4.197 -8.195 1.00 60.12 201 PRO A N 1
ATOM 1673 C CA . PRO A 1 201 ? 22.782 -4.248 -6.734 1.00 60.12 201 PRO A CA 1
ATOM 1674 C C . PRO A 1 201 ? 22.232 -2.961 -6.107 1.00 60.12 201 PRO A C 1
ATOM 1676 O O . PRO A 1 201 ? 21.649 -3.016 -5.048 1.00 60.12 201 PRO A O 1
ATOM 1679 N N . GLU A 1 202 ? 22.296 -1.819 -6.797 1.00 63.91 202 GLU A N 1
ATOM 1680 C CA . GLU A 1 202 ? 21.995 -0.459 -6.308 1.00 63.91 202 GLU A CA 1
ATOM 1681 C C . GLU A 1 202 ? 20.505 -0.143 -6.013 1.00 63.91 202 GLU A C 1
ATOM 1683 O O . GLU A 1 202 ? 20.077 1.009 -6.131 1.00 63.91 202 GLU A O 1
ATOM 1688 N N . SER A 1 203 ? 19.677 -1.133 -5.673 1.00 73.06 203 SER A N 1
ATOM 1689 C CA . SER A 1 203 ? 18.273 -0.875 -5.342 1.00 73.06 203 SER A CA 1
ATOM 1690 C C . SER A 1 203 ? 18.150 -0.160 -4.001 1.00 73.06 203 SER A C 1
ATOM 1692 O O . SER A 1 203 ? 18.746 -0.588 -3.015 1.00 73.06 203 SER A O 1
ATOM 1694 N N . LYS A 1 204 ? 17.345 0.902 -3.942 1.00 81.50 204 LYS A N 1
ATOM 1695 C CA . LYS A 1 204 ? 16.947 1.500 -2.666 1.00 81.50 204 LYS A CA 1
ATOM 1696 C C . LYS A 1 204 ? 15.821 0.674 -2.077 1.00 81.50 204 LYS A C 1
ATOM 1698 O O . LYS A 1 204 ? 14.812 0.466 -2.751 1.00 81.50 204 LYS A O 1
ATOM 1703 N N . ILE A 1 205 ? 15.989 0.243 -0.838 1.00 78.00 205 ILE A N 1
ATOM 1704 C CA . ILE A 1 205 ? 14.982 -0.512 -0.104 1.00 78.00 205 ILE A CA 1
ATOM 1705 C C . ILE A 1 205 ? 14.477 0.358 1.042 1.00 78.00 205 ILE A C 1
ATOM 1707 O O . ILE A 1 205 ? 15.250 1.059 1.686 1.00 78.00 205 ILE A O 1
ATOM 1711 N N . ASN A 1 206 ? 13.171 0.341 1.264 1.00 79.12 206 ASN A N 1
ATOM 1712 C CA . ASN A 1 206 ? 12.566 0.793 2.509 1.00 79.12 206 ASN A CA 1
ATOM 1713 C C . ASN A 1 206 ? 11.386 -0.110 2.842 1.00 79.12 206 ASN A C 1
ATOM 1715 O O . ASN A 1 206 ? 10.833 -0.768 1.957 1.00 79.12 206 ASN A O 1
ATOM 1719 N N . TRP A 1 207 ? 10.980 -0.114 4.100 1.00 81.69 207 TRP A N 1
ATOM 1720 C CA . TRP A 1 207 ? 9.739 -0.736 4.522 1.00 81.69 207 TRP A CA 1
ATOM 1721 C C . TRP A 1 207 ? 8.790 0.330 5.070 1.00 81.69 207 TRP A C 1
ATOM 1723 O O . TRP A 1 207 ? 9.174 1.469 5.327 1.00 81.69 207 TRP A O 1
ATOM 1733 N N . GLN A 1 208 ? 7.514 -0.011 5.158 1.00 82.31 208 GLN A N 1
ATOM 1734 C CA . GLN A 1 208 ? 6.481 0.857 5.709 1.00 82.31 208 GLN A CA 1
ATOM 1735 C C . GLN A 1 208 ? 5.315 0.008 6.204 1.00 82.31 208 GLN A C 1
ATOM 1737 O O . GLN A 1 208 ? 4.996 -1.035 5.619 1.00 82.31 208 GLN A O 1
ATOM 1742 N N . MET A 1 209 ? 4.618 0.516 7.212 1.00 85.12 209 MET A N 1
ATOM 1743 C CA . MET A 1 209 ? 3.378 -0.062 7.716 1.00 85.12 209 MET A CA 1
ATOM 1744 C C . MET A 1 209 ? 2.225 0.907 7.476 1.00 85.12 209 MET A C 1
ATOM 1746 O O . MET A 1 209 ? 2.296 2.068 7.863 1.00 85.12 209 MET A O 1
ATOM 1750 N N . GLU A 1 210 ? 1.163 0.434 6.835 1.00 87.44 210 GLU A N 1
ATOM 1751 C CA . GLU A 1 210 ? -0.046 1.178 6.522 1.00 87.44 210 GLU A CA 1
ATOM 1752 C C . GLU A 1 210 ? -1.250 0.630 7.304 1.00 87.44 210 GLU A C 1
ATOM 1754 O O . GLU A 1 210 ? -1.562 -0.557 7.239 1.00 87.44 210 GLU A O 1
ATOM 1759 N N . PHE A 1 211 ? -1.982 1.512 7.986 1.00 86.44 211 PHE A N 1
ATOM 1760 C CA . PHE A 1 211 ? -3.250 1.206 8.653 1.00 86.44 211 PHE A CA 1
ATOM 1761 C C . PHE A 1 211 ? -4.408 1.935 7.961 1.00 86.44 211 PHE A C 1
ATOM 1763 O O . PHE A 1 211 ? -4.355 3.154 7.758 1.00 86.44 211 PHE A O 1
ATOM 1770 N N . TYR A 1 212 ? -5.460 1.210 7.569 1.00 87.25 212 TYR A N 1
ATOM 1771 C CA . TYR A 1 212 ? -6.604 1.814 6.874 1.00 87.25 212 TYR A CA 1
ATOM 1772 C C . TYR A 1 212 ? -7.928 1.066 7.066 1.00 87.25 212 TYR A C 1
ATOM 1774 O O . TYR A 1 212 ? -7.979 -0.129 7.351 1.00 87.25 212 TYR A O 1
ATOM 1782 N N . GLY A 1 213 ? -9.040 1.789 6.901 1.00 88.88 213 GLY A N 1
ATOM 1783 C CA . GLY A 1 213 ? -10.392 1.226 6.955 1.00 88.88 213 GLY A CA 1
ATOM 1784 C C . GLY A 1 213 ? -10.816 0.572 5.637 1.00 88.88 213 GLY A C 1
ATOM 1785 O O . GLY A 1 213 ? -10.671 1.168 4.569 1.00 88.88 213 GLY A O 1
ATOM 1786 N N . LYS A 1 214 ? -11.434 -0.617 5.703 1.00 88.44 214 LYS A N 1
ATOM 1787 C CA . LYS A 1 214 ? -11.903 -1.391 4.526 1.00 88.44 214 LYS A CA 1
ATOM 1788 C C . LYS A 1 214 ? -12.835 -0.592 3.601 1.00 88.44 214 LYS A C 1
ATOM 1790 O O . LYS A 1 214 ? -12.888 -0.820 2.396 1.00 88.44 214 LYS A O 1
ATOM 1795 N N . HIS A 1 215 ? -13.598 0.344 4.161 1.00 86.00 215 HIS A N 1
ATOM 1796 C CA . HIS A 1 215 ? -14.586 1.166 3.456 1.00 86.00 215 HIS A CA 1
ATOM 1797 C C . HIS A 1 215 ? -14.037 2.513 2.971 1.00 86.00 215 HIS A C 1
ATOM 1799 O O . HIS A 1 215 ? -14.756 3.218 2.258 1.00 86.00 215 HIS A O 1
ATOM 1805 N N . TRP A 1 216 ? -12.804 2.892 3.329 1.00 86.19 216 TRP A N 1
ATOM 1806 C CA . TRP A 1 216 ? -12.264 4.224 3.036 1.00 86.19 216 TRP A CA 1
ATOM 1807 C C . TRP A 1 216 ? -12.232 4.523 1.544 1.00 86.19 216 TRP A C 1
ATOM 1809 O O . TRP A 1 216 ? -12.683 5.589 1.136 1.00 86.19 216 TRP A O 1
ATOM 1819 N N . ASP A 1 217 ? -11.833 3.571 0.703 1.00 79.38 217 ASP A N 1
ATOM 1820 C CA . ASP A 1 217 ? -11.867 3.768 -0.748 1.00 79.38 217 ASP A CA 1
ATOM 1821 C C . ASP A 1 217 ? -13.280 4.081 -1.259 1.00 79.38 217 ASP A C 1
ATOM 1823 O O . ASP A 1 217 ? -13.459 4.952 -2.113 1.00 79.38 217 ASP A O 1
ATOM 1827 N N . SER A 1 218 ? -14.310 3.429 -0.720 1.00 81.81 218 SER A N 1
ATOM 1828 C CA . SER A 1 218 ? -15.696 3.715 -1.106 1.00 81.81 218 SER A CA 1
ATOM 1829 C C . SER A 1 218 ? -16.149 5.082 -0.589 1.00 81.81 218 SER A C 1
ATOM 1831 O O . SER A 1 218 ? -16.694 5.878 -1.355 1.00 81.81 218 SER A O 1
ATOM 1833 N N . ALA A 1 219 ? -15.859 5.398 0.675 1.00 83.00 219 ALA A N 1
ATOM 1834 C CA . ALA A 1 219 ? -16.206 6.678 1.292 1.00 83.00 219 ALA A CA 1
ATOM 1835 C C . ALA A 1 219 ? -15.523 7.869 0.592 1.00 83.00 219 ALA A C 1
ATOM 1837 O O . ALA A 1 219 ? -16.156 8.883 0.306 1.00 83.00 219 ALA A O 1
ATOM 1838 N N . MET A 1 220 ? -14.246 7.734 0.229 1.00 77.69 220 MET A N 1
ATOM 1839 C CA . MET A 1 220 ? -13.441 8.799 -0.387 1.00 77.69 220 MET A CA 1
ATOM 1840 C C . MET A 1 220 ? -13.726 9.020 -1.879 1.00 77.69 220 MET A C 1
ATOM 1842 O O . MET A 1 220 ? -13.227 9.977 -2.500 1.00 77.69 220 MET A O 1
ATOM 1846 N N . ASN A 1 221 ? -14.509 8.130 -2.484 1.00 78.62 221 ASN A N 1
ATOM 1847 C CA . ASN A 1 221 ? -14.978 8.253 -3.859 1.00 78.62 221 ASN A CA 1
ATOM 1848 C C . ASN A 1 221 ? -16.506 8.396 -3.942 1.00 78.62 221 ASN A C 1
ATOM 1850 O O . ASN A 1 221 ? -17.047 8.370 -5.046 1.00 78.62 221 ASN A O 1
ATOM 1854 N N . GLN A 1 222 ? -17.188 8.607 -2.812 1.00 79.81 222 GLN A N 1
ATOM 1855 C CA . GLN A 1 222 ? -18.604 8.940 -2.796 1.00 79.81 222 GLN A CA 1
ATOM 1856 C C . GLN A 1 222 ? -18.839 10.301 -3.462 1.00 79.81 222 GLN A C 1
ATOM 1858 O O . GLN A 1 222 ? -18.094 11.266 -3.267 1.00 79.81 222 GLN A O 1
ATOM 1863 N N . VAL A 1 223 ? -19.882 10.360 -4.286 1.00 81.56 223 VAL A N 1
ATOM 1864 C CA . VAL A 1 223 ? -20.269 11.544 -5.050 1.00 81.56 223 VAL A CA 1
ATOM 1865 C C . VAL A 1 223 ? -21.718 11.872 -4.720 1.00 81.56 223 VAL A C 1
ATOM 1867 O O . VAL A 1 223 ? -22.572 10.983 -4.725 1.00 81.56 223 VAL A O 1
ATOM 1870 N N . SER A 1 224 ? -22.001 13.142 -4.438 1.00 76.69 224 SER A N 1
ATOM 1871 C CA . SER A 1 224 ? -23.360 13.600 -4.176 1.00 76.69 224 SER A CA 1
ATOM 1872 C C . SER A 1 224 ? -24.206 13.462 -5.450 1.00 76.69 224 SER A C 1
ATOM 1874 O O . SER A 1 224 ? -23.792 13.902 -6.531 1.00 76.69 224 SER A O 1
ATOM 1876 N N . PRO A 1 225 ? -25.413 12.878 -5.356 1.00 80.81 225 PRO A N 1
ATOM 1877 C CA . PRO A 1 225 ? -26.280 12.688 -6.514 1.00 80.81 225 PRO A CA 1
ATOM 1878 C C . PRO A 1 225 ? -26.845 14.009 -7.058 1.00 80.81 225 PRO A C 1
ATOM 1880 O O . PRO A 1 225 ? -27.355 14.031 -8.176 1.00 80.81 225 PRO A O 1
ATOM 1883 N N . VAL A 1 226 ? -26.776 15.099 -6.284 1.00 83.69 226 VAL A N 1
ATOM 1884 C CA . VAL A 1 226 ? -27.374 16.395 -6.636 1.00 83.69 226 VAL A CA 1
ATOM 1885 C C . VAL A 1 226 ? -26.419 17.246 -7.467 1.00 83.69 226 VAL A C 1
ATOM 1887 O O . VAL A 1 226 ? -26.811 17.789 -8.495 1.00 83.69 226 VAL A O 1
ATOM 1890 N N . ASP A 1 227 ? -25.168 17.371 -7.031 1.00 84.44 227 ASP A N 1
ATOM 1891 C CA . ASP A 1 227 ? -24.181 18.277 -7.632 1.00 84.44 227 ASP A CA 1
ATOM 1892 C C . ASP A 1 227 ? -23.008 17.553 -8.310 1.00 84.44 227 ASP A C 1
ATOM 1894 O O . ASP A 1 227 ? -22.145 18.205 -8.900 1.00 84.44 227 ASP A O 1
ATOM 1898 N N . GLN A 1 228 ? -22.984 16.215 -8.252 1.00 79.88 228 GLN A N 1
ATOM 1899 C CA . GLN A 1 228 ? -21.922 15.359 -8.786 1.00 79.88 228 GLN A CA 1
ATOM 1900 C C . GLN A 1 228 ? -20.525 15.683 -8.232 1.00 79.88 228 GLN A C 1
ATOM 1902 O O . GLN A 1 228 ? -19.506 15.354 -8.847 1.00 79.88 228 GLN A O 1
ATOM 1907 N N . ARG A 1 229 ? -20.455 16.315 -7.056 1.00 79.19 229 ARG A N 1
ATOM 1908 C CA . ARG A 1 229 ? -19.196 16.600 -6.362 1.00 79.19 229 ARG A CA 1
ATOM 1909 C C . ARG A 1 229 ? -18.886 15.517 -5.347 1.00 79.19 229 ARG A C 1
ATOM 1911 O O . ARG A 1 229 ? -19.777 14.810 -4.886 1.00 79.19 229 ARG A O 1
ATOM 1918 N N . LYS A 1 230 ? -17.603 15.391 -4.997 1.00 77.94 230 LYS A N 1
ATOM 1919 C CA . LYS A 1 230 ? -17.184 14.491 -3.921 1.00 77.94 230 LYS A CA 1
ATOM 1920 C C . LYS A 1 230 ? -17.905 14.861 -2.630 1.00 77.94 230 LYS A C 1
ATOM 1922 O O . LYS A 1 230 ? -17.849 16.015 -2.214 1.00 77.94 230 LYS A O 1
ATOM 1927 N N . ASP A 1 231 ? -18.542 13.871 -2.026 1.00 79.06 231 ASP A N 1
ATOM 1928 C CA . ASP A 1 231 ? -19.290 14.013 -0.787 1.00 79.06 231 ASP A CA 1
ATOM 1929 C C . ASP A 1 231 ? -18.684 13.101 0.275 1.00 79.06 231 ASP A C 1
ATOM 1931 O O . ASP A 1 231 ? -18.974 11.909 0.358 1.00 79.06 231 ASP A O 1
ATOM 1935 N N . PHE A 1 232 ? -17.816 13.691 1.087 1.00 75.31 232 PHE A N 1
ATOM 1936 C CA . PHE A 1 232 ? -17.208 13.025 2.237 1.00 75.31 232 PHE A CA 1
ATOM 1937 C C . PHE A 1 232 ? -18.107 13.087 3.485 1.00 75.31 232 PHE A C 1
ATOM 1939 O O . PHE A 1 232 ? -17.762 12.541 4.535 1.00 75.31 232 PHE A O 1
ATOM 1946 N N . GLY A 1 233 ? -19.254 13.767 3.376 1.00 75.56 233 GLY A N 1
ATOM 1947 C CA . GLY A 1 233 ? -20.083 14.180 4.490 1.00 75.56 233 GLY A CA 1
ATOM 1948 C C . GLY A 1 233 ? -19.454 15.292 5.337 1.00 75.56 233 GLY A C 1
ATOM 1949 O O . GLY A 1 233 ? -18.278 15.639 5.212 1.00 75.56 233 GLY A O 1
ATOM 1950 N N . GLU A 1 234 ? -20.267 15.869 6.219 1.00 71.56 234 GLU A N 1
ATOM 1951 C CA . GLU A 1 234 ? -19.814 16.852 7.205 1.00 71.56 234 GLU A CA 1
ATOM 1952 C C . GLU A 1 234 ? -18.720 16.252 8.100 1.00 71.56 234 GLU A C 1
ATOM 1954 O O . GLU A 1 234 ? -18.856 15.120 8.565 1.00 71.56 234 GLU A O 1
ATOM 1959 N N . GLY A 1 235 ? -17.611 16.977 8.283 1.00 66.31 235 GLY A N 1
ATOM 1960 C CA . GLY A 1 235 ? -16.483 16.526 9.107 1.00 66.31 235 GLY A CA 1
ATOM 1961 C C . GLY A 1 235 ? -15.843 15.203 8.662 1.00 66.31 235 GLY A C 1
ATOM 1962 O O . GLY A 1 235 ? -15.284 14.493 9.489 1.00 66.31 235 GLY A O 1
ATOM 1963 N N . LEU A 1 236 ? -15.949 14.836 7.376 1.00 76.19 236 LEU A N 1
ATOM 1964 C CA . LEU A 1 236 ? -15.504 13.536 6.853 1.00 76.19 236 LEU A CA 1
ATOM 1965 C C . LEU A 1 236 ? -16.228 12.334 7.492 1.00 76.19 236 LEU A C 1
ATOM 1967 O O . LEU A 1 236 ? -15.702 11.226 7.479 1.00 76.19 236 LEU A O 1
ATOM 1971 N N . LYS A 1 237 ? -17.442 12.505 8.037 1.00 79.81 237 LYS A N 1
ATOM 1972 C CA . LYS A 1 237 ? -18.183 11.460 8.779 1.00 79.81 237 LYS A CA 1
ATOM 1973 C C . LYS A 1 237 ? -18.253 10.083 8.106 1.00 79.81 237 LYS A C 1
ATOM 1975 O O . LYS A 1 237 ? -18.450 9.082 8.790 1.00 79.81 237 LYS A O 1
ATOM 1980 N N . ASN A 1 238 ? -18.147 10.019 6.778 1.00 79.81 238 ASN A N 1
ATOM 1981 C CA . ASN A 1 238 ? -18.250 8.771 6.030 1.00 79.81 238 ASN A CA 1
ATOM 1982 C C . ASN A 1 238 ? -16.985 7.895 6.159 1.00 79.81 238 ASN A C 1
ATOM 1984 O O . ASN A 1 238 ? -17.058 6.707 5.851 1.00 79.81 238 ASN A O 1
ATOM 1988 N N . ILE A 1 239 ? -15.848 8.436 6.622 1.00 82.00 239 ILE A N 1
ATOM 1989 C CA . ILE A 1 239 ? -14.599 7.668 6.786 1.00 82.00 239 ILE A CA 1
ATOM 1990 C C . ILE A 1 239 ? -14.475 7.010 8.163 1.00 82.00 239 ILE A C 1
ATOM 1992 O O . ILE A 1 239 ? -13.884 5.943 8.275 1.00 82.00 239 ILE A O 1
ATOM 1996 N N . TRP A 1 240 ? -15.070 7.564 9.213 1.00 86.44 240 TRP A N 1
ATOM 1997 C CA . TRP A 1 240 ? -14.978 6.985 10.560 1.00 86.44 240 TRP A CA 1
ATOM 1998 C C . TRP A 1 240 ? -16.065 5.936 10.753 1.00 86.44 240 TRP A C 1
ATOM 2000 O O . TRP A 1 240 ? -17.216 6.221 10.461 1.00 86.44 240 TRP A O 1
ATOM 2010 N N . VAL A 1 241 ? -15.773 4.720 11.213 1.00 82.75 241 VAL A N 1
ATOM 2011 C CA . VAL A 1 241 ? -16.810 3.675 11.367 1.00 82.75 241 VAL A CA 1
ATOM 2012 C C . VAL A 1 241 ? -17.638 3.911 12.630 1.00 82.75 241 VAL A C 1
ATOM 2014 O O . VAL A 1 241 ? -17.170 4.520 13.584 1.00 82.75 241 VAL A O 1
ATOM 2017 N N . GLY A 1 242 ? -18.894 3.466 12.626 1.00 80.31 242 GLY A N 1
ATOM 2018 C CA . GLY A 1 242 ? -19.772 3.487 13.796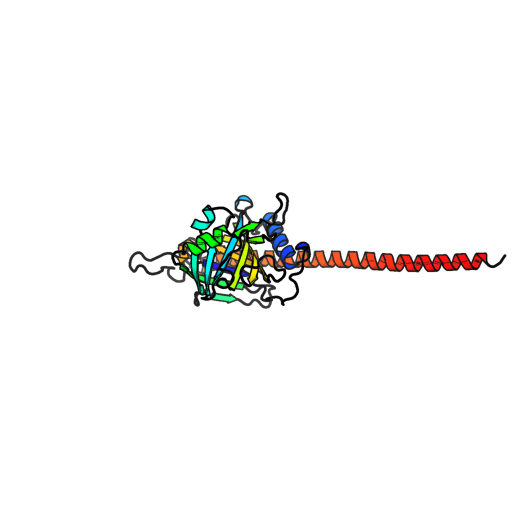 1.00 80.31 242 GLY A CA 1
ATOM 2019 C C . GLY A 1 242 ? -21.156 4.056 13.499 1.00 80.31 242 GLY A C 1
ATOM 2020 O O . GLY A 1 242 ? -21.358 4.785 12.531 1.00 80.31 242 GLY A O 1
ATOM 2021 N N . SER A 1 243 ? -22.123 3.703 14.341 1.00 80.25 243 SER A N 1
ATOM 2022 C CA . SER A 1 243 ? -23.490 4.235 14.290 1.00 80.25 243 SER A CA 1
ATOM 2023 C C . SER A 1 243 ? -23.727 5.380 15.275 1.00 80.25 243 SER A C 1
ATOM 2025 O O . SER A 1 243 ? -24.839 5.904 15.319 1.00 80.25 243 SER A O 1
ATOM 2027 N N . ASP A 1 244 ? -22.722 5.746 16.081 1.00 85.19 244 ASP A N 1
ATOM 2028 C CA . ASP A 1 244 ? -22.844 6.867 17.012 1.00 85.19 244 ASP A CA 1
ATOM 2029 C C . ASP A 1 244 ? -23.086 8.165 16.211 1.00 85.19 244 ASP A C 1
ATOM 2031 O O . ASP A 1 244 ? -22.397 8.409 15.212 1.00 85.19 244 ASP A O 1
ATOM 2035 N N . PRO A 1 245 ? -24.095 8.976 16.570 1.00 84.06 245 PRO A N 1
ATOM 2036 C CA . PRO A 1 245 ? -24.327 10.258 15.911 1.00 84.06 245 PRO A CA 1
ATOM 2037 C C . PRO A 1 245 ? -23.171 11.251 16.110 1.00 84.06 245 PRO A C 1
ATOM 2039 O O . PRO A 1 245 ? -23.052 12.193 15.329 1.00 84.06 245 PRO A O 1
ATOM 2042 N N . ASP A 1 246 ? -22.340 11.051 17.132 1.00 87.75 246 ASP A N 1
ATOM 2043 C CA . ASP A 1 246 ? -21.200 11.891 17.463 1.00 87.75 246 ASP A CA 1
ATOM 2044 C C . ASP A 1 246 ? -19.951 11.497 16.655 1.00 87.75 246 ASP A C 1
ATOM 2046 O O . ASP A 1 246 ? -19.416 10.387 16.753 1.00 87.75 246 ASP A O 1
ATOM 2050 N N . LEU A 1 247 ? -19.478 12.442 15.841 1.00 87.69 247 LEU A N 1
ATOM 2051 C CA . LEU A 1 247 ? -18.278 12.297 15.024 1.00 87.69 247 LEU A CA 1
ATOM 2052 C C . LEU A 1 247 ? -17.018 12.141 15.880 1.00 87.69 247 LEU A C 1
ATOM 2054 O O . LEU A 1 247 ? -16.142 11.351 15.528 1.00 87.69 247 LEU A O 1
ATOM 2058 N N . GLU A 1 248 ? -16.935 12.878 16.987 1.00 87.44 248 GLU A N 1
ATOM 2059 C CA . GLU A 1 248 ? -15.767 12.885 17.866 1.00 87.44 248 GLU A CA 1
ATOM 2060 C C . GLU A 1 248 ? -15.582 11.511 18.504 1.00 87.44 248 GLU A C 1
ATOM 2062 O O . GLU A 1 248 ? -14.475 10.984 18.522 1.00 87.44 248 GLU A O 1
ATOM 2067 N N . LYS A 1 249 ? -16.680 10.858 18.900 1.00 89.38 249 LYS A N 1
ATOM 2068 C CA . LYS A 1 249 ? -16.638 9.482 19.409 1.00 89.38 249 LYS A CA 1
ATOM 2069 C C . LYS A 1 249 ? -16.224 8.471 18.351 1.00 89.38 249 LYS A C 1
ATOM 2071 O O . LYS A 1 249 ? -15.430 7.583 18.635 1.00 89.38 249 LYS A O 1
ATOM 2076 N N . ARG A 1 250 ? -16.729 8.589 17.119 1.00 88.62 250 ARG A N 1
ATOM 2077 C CA . ARG A 1 250 ? -16.334 7.679 16.024 1.00 88.62 250 ARG A CA 1
ATOM 2078 C C . ARG A 1 250 ? -14.853 7.813 15.686 1.00 88.62 250 ARG A C 1
ATOM 2080 O O . ARG A 1 250 ? -14.193 6.806 15.446 1.00 88.62 250 ARG A O 1
ATOM 2087 N N . PHE A 1 251 ? -14.338 9.039 15.686 1.00 87.12 251 PHE A N 1
ATOM 2088 C CA . PHE A 1 251 ? -12.912 9.300 15.532 1.00 87.12 251 PHE A CA 1
ATOM 2089 C C . PHE A 1 251 ? -12.103 8.811 16.745 1.00 87.12 251 PHE A C 1
ATOM 2091 O O . PHE A 1 251 ? -11.067 8.180 16.565 1.00 87.12 251 PHE A O 1
ATOM 2098 N N . GLY A 1 252 ? -12.603 9.003 17.968 1.00 87.75 252 GLY A N 1
ATOM 2099 C CA . GLY A 1 252 ? -12.001 8.475 19.195 1.00 87.75 252 GLY A CA 1
ATOM 2100 C C . GLY A 1 252 ? -11.859 6.952 19.177 1.00 87.75 252 GLY A C 1
ATOM 2101 O O . GLY A 1 252 ? -10.784 6.445 19.467 1.00 87.75 252 GLY A O 1
ATOM 2102 N N . ASN A 1 253 ? -12.884 6.225 18.720 1.00 88.19 253 ASN A N 1
ATOM 2103 C CA . ASN A 1 253 ? -12.820 4.768 18.557 1.00 88.19 253 ASN A CA 1
ATOM 2104 C C . ASN A 1 253 ? -11.762 4.341 17.525 1.00 88.19 253 ASN A C 1
ATOM 2106 O O . ASN A 1 253 ? -11.129 3.301 17.673 1.00 88.19 253 ASN A O 1
ATOM 2110 N N . PHE A 1 254 ? -11.581 5.119 16.452 1.00 87.94 254 PHE A N 1
ATOM 2111 C CA . PHE A 1 254 ? -10.491 4.894 15.500 1.00 87.94 254 PHE A CA 1
ATOM 2112 C C . PHE A 1 254 ? -9.127 5.077 16.179 1.00 87.94 254 PHE A C 1
ATOM 2114 O O . PHE A 1 254 ? -8.270 4.205 16.050 1.00 87.94 254 PHE A O 1
ATOM 2121 N N . LEU A 1 255 ? -8.949 6.179 16.916 1.00 85.75 255 LEU A N 1
ATOM 2122 C CA . LEU A 1 255 ? -7.707 6.464 17.633 1.00 85.75 255 LEU A CA 1
ATOM 2123 C C . LEU A 1 255 ? -7.395 5.402 18.686 1.00 85.75 255 LEU A C 1
ATOM 2125 O O . LEU A 1 255 ? -6.240 5.032 18.823 1.00 85.75 255 LEU A O 1
ATOM 2129 N N . GLU A 1 256 ? -8.396 4.881 19.392 1.00 87.25 256 GLU A N 1
ATOM 2130 C CA . GLU A 1 256 ? -8.206 3.810 20.373 1.00 87.25 256 GLU A CA 1
ATOM 2131 C C . GLU A 1 256 ? -7.612 2.553 19.727 1.00 87.25 256 GLU A C 1
ATOM 2133 O O . GLU A 1 256 ? -6.604 2.033 20.199 1.00 87.25 256 GLU A O 1
ATOM 2138 N N . VAL A 1 257 ? -8.188 2.093 18.611 1.00 87.75 257 VAL A N 1
ATOM 2139 C CA . VAL A 1 257 ? -7.659 0.934 17.873 1.00 87.75 257 VAL A CA 1
ATOM 2140 C C . VAL A 1 257 ? -6.252 1.224 17.361 1.00 87.75 257 VAL A C 1
ATOM 2142 O O . VAL A 1 257 ? -5.357 0.401 17.504 1.00 87.75 257 VAL A O 1
ATOM 2145 N N . PHE A 1 258 ? -6.040 2.404 16.789 1.00 84.44 258 PHE A N 1
ATOM 2146 C CA . PHE A 1 258 ? -4.735 2.804 16.282 1.00 84.44 258 PHE A CA 1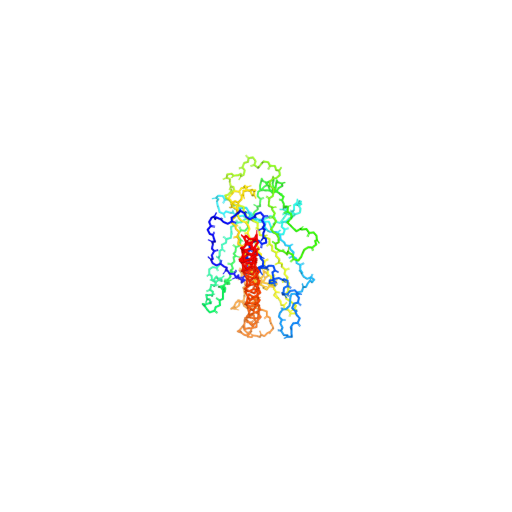
ATOM 2147 C C . PHE A 1 258 ? -3.658 2.835 17.381 1.00 84.44 258 PHE A C 1
ATOM 2149 O O . PHE A 1 258 ? -2.579 2.283 17.188 1.00 84.44 258 PHE A O 1
ATOM 2156 N N . LEU A 1 259 ? -3.961 3.408 18.549 1.00 83.25 259 LEU A N 1
ATOM 2157 C CA . LEU A 1 259 ? -3.041 3.459 19.688 1.00 83.25 259 LEU A CA 1
ATOM 2158 C C . LEU A 1 259 ? -2.732 2.064 20.242 1.00 83.25 259 LEU A C 1
ATOM 2160 O O . LEU A 1 259 ? -1.614 1.837 20.694 1.00 83.25 259 LEU A O 1
ATOM 2164 N N . LYS A 1 260 ? -3.679 1.118 20.172 1.00 86.25 260 LYS A N 1
ATOM 2165 C CA . LYS A 1 260 ? -3.414 -0.290 20.501 1.00 86.25 260 LYS A CA 1
ATOM 2166 C C . LYS A 1 260 ? -2.420 -0.927 19.530 1.00 86.25 260 LYS A C 1
ATOM 2168 O O . LYS A 1 260 ? -1.470 -1.549 19.988 1.00 86.25 260 LYS A O 1
ATOM 2173 N N . VAL A 1 261 ? -2.596 -0.730 18.216 1.00 85.00 261 VAL A N 1
ATOM 2174 C CA . VAL A 1 261 ? -1.624 -1.212 17.210 1.00 85.00 261 VAL A CA 1
ATOM 2175 C C . VAL A 1 261 ? -0.248 -0.633 17.504 1.00 85.00 261 VAL A C 1
ATOM 2177 O O . VAL A 1 261 ? 0.733 -1.360 17.560 1.00 85.00 261 VAL A O 1
ATOM 2180 N N . GLN A 1 262 ? -0.187 0.677 17.724 1.00 79.69 262 GLN A N 1
ATOM 2181 C CA . GLN A 1 262 ? 1.050 1.367 18.045 1.00 79.69 262 GLN A CA 1
ATOM 2182 C C . GLN A 1 262 ? 1.723 0.818 19.310 1.00 79.69 262 GLN A C 1
ATOM 2184 O O . GLN A 1 262 ? 2.925 0.575 19.301 1.00 79.69 262 GLN A O 1
ATOM 2189 N N . HIS A 1 263 ? 0.967 0.624 20.389 1.00 81.06 263 HIS A N 1
ATOM 2190 C CA . HIS A 1 263 ? 1.504 0.082 21.632 1.00 81.06 263 HIS A CA 1
ATOM 2191 C C . HIS A 1 263 ? 2.083 -1.323 21.435 1.00 81.06 263 HIS A C 1
ATOM 2193 O O . HIS A 1 263 ? 3.187 -1.591 21.896 1.00 81.06 263 HIS A O 1
ATOM 2199 N N . GLN A 1 264 ? 1.370 -2.179 20.702 1.00 83.75 264 GLN A N 1
ATOM 2200 C CA . GLN A 1 264 ? 1.810 -3.538 20.402 1.00 83.75 264 GLN A CA 1
ATOM 2201 C C . GLN A 1 264 ? 3.080 -3.550 19.542 1.00 83.75 264 GLN A C 1
ATOM 2203 O O . GLN A 1 264 ? 3.990 -4.311 19.832 1.00 83.75 264 GLN A O 1
ATOM 2208 N N . VAL A 1 265 ? 3.176 -2.687 18.523 1.00 80.94 265 VAL A N 1
ATOM 2209 C CA . VAL A 1 265 ? 4.393 -2.570 17.695 1.00 80.94 265 VAL A CA 1
ATOM 2210 C C . VAL A 1 265 ? 5.587 -2.116 18.528 1.00 80.94 265 VAL A C 1
ATOM 2212 O O . VAL A 1 265 ? 6.652 -2.704 18.400 1.00 80.94 265 VAL A O 1
ATOM 2215 N N . ASN A 1 266 ? 5.412 -1.112 19.393 1.00 78.25 266 ASN A N 1
ATOM 2216 C CA . ASN A 1 266 ? 6.498 -0.637 20.250 1.00 78.25 266 ASN A CA 1
ATOM 2217 C C . ASN A 1 266 ? 6.966 -1.726 21.230 1.00 78.25 266 ASN A C 1
ATOM 2219 O O . ASN A 1 266 ? 8.162 -1.924 21.367 1.00 78.25 266 ASN A O 1
ATOM 2223 N N . SER A 1 267 ? 6.036 -2.460 21.856 1.00 78.88 267 SER A N 1
ATOM 2224 C CA . SER A 1 267 ? 6.383 -3.559 22.772 1.00 78.88 267 SER A CA 1
ATOM 2225 C C . SER A 1 267 ? 7.207 -4.643 22.081 1.00 78.88 267 SER A C 1
ATOM 2227 O O . SER A 1 267 ? 8.172 -5.121 22.651 1.00 78.88 267 SER A O 1
ATOM 2229 N N . LEU A 1 268 ? 6.846 -5.006 20.846 1.00 78.06 268 LEU A N 1
ATOM 2230 C CA . LEU A 1 268 ? 7.566 -6.034 20.095 1.00 78.06 268 LEU A CA 1
ATOM 2231 C C . LEU A 1 268 ? 8.985 -5.598 19.715 1.00 78.06 268 LEU A C 1
ATOM 2233 O O . LEU A 1 268 ? 9.860 -6.442 19.594 1.00 78.06 268 LEU A O 1
ATOM 2237 N N . GLN A 1 269 ? 9.224 -4.300 19.516 1.00 71.06 269 GLN A N 1
ATOM 2238 C CA . GLN A 1 269 ? 10.584 -3.814 19.281 1.00 71.06 269 GLN A CA 1
ATOM 2239 C C . GLN A 1 269 ? 11.457 -3.898 20.522 1.00 71.06 269 GLN A C 1
ATOM 2241 O O . GLN A 1 269 ? 12.628 -4.233 20.392 1.00 71.06 269 GLN A O 1
ATOM 2246 N N . ASP A 1 270 ? 10.900 -3.555 21.685 1.00 68.94 270 ASP A N 1
ATOM 2247 C CA . ASP A 1 270 ? 11.620 -3.663 22.952 1.00 68.94 270 ASP A CA 1
ATOM 2248 C C . ASP A 1 270 ? 12.001 -5.136 23.196 1.00 68.94 270 ASP A C 1
ATOM 2250 O O . ASP A 1 270 ? 13.154 -5.416 23.502 1.00 68.94 270 ASP A O 1
ATOM 2254 N N . ASP A 1 271 ? 11.077 -6.069 22.925 1.00 69.75 271 ASP A N 1
ATOM 2255 C CA . ASP A 1 271 ? 11.328 -7.513 23.029 1.00 69.75 271 ASP A CA 1
ATOM 2256 C C . ASP A 1 271 ? 12.435 -7.993 22.053 1.00 69.75 271 ASP A C 1
ATOM 2258 O O . ASP A 1 271 ? 13.351 -8.691 22.468 1.00 69.75 271 ASP A O 1
ATOM 2262 N N . GLU A 1 272 ? 12.407 -7.594 20.769 1.00 67.12 272 GLU A N 1
ATOM 2263 C CA . GLU A 1 272 ? 13.450 -7.979 19.787 1.00 67.12 272 GLU A CA 1
ATOM 2264 C C . GLU A 1 272 ? 14.818 -7.343 20.096 1.00 67.12 272 GLU A C 1
ATOM 2266 O O . GLU A 1 272 ? 15.859 -7.930 19.812 1.00 67.12 272 GLU A O 1
ATOM 2271 N N . ALA A 1 273 ? 14.838 -6.132 20.662 1.00 60.50 273 ALA A N 1
ATOM 2272 C CA . ALA A 1 273 ? 16.076 -5.463 21.052 1.00 60.50 273 ALA A CA 1
ATOM 2273 C C . ALA A 1 273 ? 16.717 -6.089 22.297 1.00 60.50 273 ALA A C 1
ATOM 2275 O O . ALA A 1 273 ? 17.945 -6.127 22.371 1.00 60.50 273 ALA A O 1
ATOM 2276 N N . ASP A 1 274 ? 15.906 -6.555 23.249 1.00 59.75 274 ASP A N 1
ATOM 2277 C CA . ASP A 1 274 ? 16.379 -7.295 24.419 1.00 59.75 274 ASP A CA 1
ATOM 2278 C C . ASP A 1 274 ? 16.910 -8.682 24.000 1.00 59.75 274 ASP A C 1
ATOM 2280 O O . ASP A 1 274 ? 17.999 -9.058 24.428 1.00 59.75 274 ASP A O 1
ATOM 2284 N N . ASP A 1 275 ? 16.217 -9.387 23.095 1.00 60.12 275 ASP A N 1
ATOM 2285 C CA . ASP A 1 275 ? 16.661 -10.689 22.570 1.00 60.12 275 ASP A CA 1
ATOM 2286 C C . ASP A 1 275 ? 17.993 -10.581 21.787 1.00 60.12 275 ASP A C 1
ATOM 2288 O O . ASP A 1 275 ? 18.904 -11.374 22.013 1.00 60.12 275 ASP A O 1
ATOM 2292 N N . GLU A 1 276 ? 18.170 -9.572 20.914 1.00 59.03 276 GLU A N 1
ATOM 2293 C CA . GLU A 1 276 ? 19.451 -9.374 20.201 1.00 59.03 276 GLU A CA 1
ATOM 2294 C C . GLU A 1 2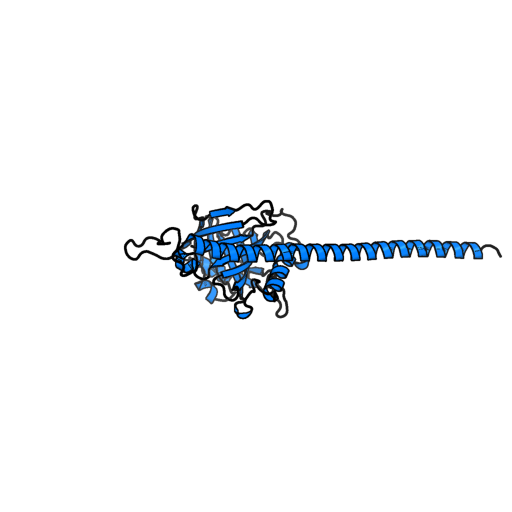76 ? 20.604 -8.959 21.134 1.00 59.03 276 GLU A C 1
ATOM 2296 O O . GLU A 1 276 ? 21.763 -9.247 20.840 1.00 59.03 276 GLU A O 1
ATOM 2301 N N . ALA A 1 277 ? 20.316 -8.271 22.244 1.00 54.50 277 ALA A N 1
ATOM 2302 C CA . ALA A 1 277 ? 21.338 -7.892 23.220 1.00 54.50 277 ALA A CA 1
ATOM 2303 C C . ALA A 1 277 ? 21.800 -9.083 24.074 1.00 54.50 277 ALA A C 1
ATOM 2305 O O . ALA A 1 277 ? 22.969 -9.128 24.458 1.00 54.50 277 ALA A O 1
ATOM 2306 N N . ASP A 1 278 ? 20.899 -10.023 24.366 1.00 50.97 278 ASP A N 1
ATOM 2307 C CA . ASP A 1 278 ? 21.235 -11.275 25.044 1.00 50.97 278 ASP A CA 1
ATOM 2308 C C . ASP A 1 278 ? 22.039 -12.206 24.112 1.00 50.97 278 ASP A C 1
ATOM 2310 O O . ASP A 1 278 ? 23.045 -12.761 24.550 1.00 50.97 278 ASP A O 1
ATOM 2314 N N . ASP A 1 279 ? 21.678 -12.304 22.825 1.00 53.44 279 ASP A N 1
ATOM 2315 C CA . ASP A 1 279 ? 22.416 -13.110 21.837 1.00 53.44 279 ASP A CA 1
ATOM 2316 C C . ASP A 1 279 ? 23.839 -12.559 21.570 1.00 53.44 279 ASP A C 1
ATOM 2318 O O . ASP A 1 279 ? 24.800 -13.328 21.553 1.00 53.44 279 ASP A O 1
ATOM 2322 N N . GLU A 1 280 ? 24.023 -11.234 21.427 1.00 53.50 280 GLU A N 1
ATOM 2323 C CA . GLU A 1 280 ? 25.372 -10.645 21.275 1.00 53.50 280 GLU A CA 1
ATOM 2324 C C . GLU A 1 280 ? 26.223 -10.782 22.553 1.00 53.50 280 GLU A C 1
ATOM 2326 O O . GLU A 1 280 ? 27.446 -10.904 22.473 1.00 53.50 280 GLU A O 1
ATOM 2331 N N . ALA A 1 281 ? 25.601 -10.782 23.737 1.00 49.50 281 ALA A N 1
ATOM 2332 C CA . ALA A 1 281 ? 26.311 -10.984 24.998 1.00 49.50 281 ALA A CA 1
ATOM 2333 C C . ALA A 1 281 ? 26.748 -12.443 25.207 1.00 49.50 281 ALA A C 1
ATOM 2335 O O . ALA A 1 281 ? 27.796 -12.670 25.816 1.00 49.50 281 ALA A O 1
ATOM 2336 N N . ASP A 1 282 ? 25.974 -13.415 24.716 1.00 46.91 282 ASP A N 1
ATOM 2337 C CA . ASP A 1 282 ? 26.355 -14.830 24.726 1.00 46.91 282 ASP A CA 1
ATOM 2338 C C . ASP A 1 282 ? 27.475 -15.111 23.704 1.00 46.91 282 ASP A C 1
ATOM 2340 O O . ASP A 1 282 ? 28.436 -15.799 24.051 1.00 46.91 282 ASP A O 1
ATOM 2344 N N . ASP A 1 283 ? 27.430 -14.510 22.508 1.00 48.66 283 ASP A N 1
ATOM 2345 C CA . ASP A 1 283 ? 28.498 -14.637 21.502 1.00 48.66 283 ASP A CA 1
ATOM 2346 C C . ASP A 1 283 ? 29.823 -13.990 21.976 1.00 48.66 283 ASP A C 1
ATOM 2348 O O . ASP A 1 283 ? 30.887 -14.602 21.860 1.00 48.66 283 ASP A O 1
ATOM 2352 N N . GLU A 1 284 ? 29.790 -12.793 22.588 1.00 52.31 284 GLU A N 1
ATOM 2353 C CA . GLU A 1 284 ? 30.997 -12.175 23.175 1.00 52.31 284 GLU A CA 1
ATOM 2354 C C . GLU A 1 284 ? 31.529 -12.963 24.390 1.00 52.31 284 GLU A C 1
ATOM 2356 O O . GLU A 1 284 ? 32.740 -13.009 24.619 1.00 52.31 284 GLU A O 1
ATOM 2361 N N . ALA A 1 285 ? 30.654 -13.607 25.170 1.00 52.44 285 ALA A N 1
ATOM 2362 C CA . ALA A 1 285 ? 31.065 -14.438 26.300 1.00 52.44 285 ALA A CA 1
ATOM 2363 C C . ALA A 1 285 ? 31.664 -15.787 25.868 1.00 52.44 285 ALA A C 1
ATOM 2365 O O . ALA A 1 285 ? 32.528 -16.311 26.576 1.00 52.44 285 ALA A O 1
ATOM 2366 N N . GLU A 1 286 ? 31.227 -16.357 24.740 1.00 48.88 286 GLU A N 1
ATOM 2367 C CA . GLU A 1 286 ? 31.851 -17.545 24.147 1.00 48.88 286 GLU A CA 1
ATOM 2368 C C . GLU A 1 286 ? 33.227 -17.215 23.547 1.00 48.88 286 GLU A C 1
ATOM 2370 O O . GLU A 1 286 ? 34.182 -17.947 23.821 1.00 48.88 286 GLU A O 1
ATOM 2375 N N . ASP A 1 287 ? 33.371 -16.084 22.848 1.00 49.44 287 ASP A N 1
ATOM 2376 C CA . ASP A 1 287 ? 34.656 -15.640 22.291 1.00 49.44 287 ASP A CA 1
ATOM 2377 C C . ASP A 1 287 ? 35.680 -15.284 23.397 1.00 49.44 287 ASP A C 1
ATOM 2379 O O . ASP A 1 287 ? 36.831 -15.726 23.339 1.00 49.44 287 ASP A O 1
ATOM 2383 N N . GLU A 1 288 ? 35.284 -14.569 24.465 1.00 54.75 288 GLU A N 1
ATOM 2384 C CA . GLU A 1 288 ? 36.188 -14.295 25.602 1.00 54.75 288 GLU A CA 1
ATOM 2385 C C . GLU A 1 288 ? 36.543 -15.568 26.398 1.00 54.75 288 GLU A C 1
ATOM 2387 O O . GLU A 1 288 ? 37.640 -15.673 26.958 1.00 54.75 288 GLU A O 1
ATOM 2392 N N . ALA A 1 289 ? 35.652 -16.565 26.450 1.00 53.72 289 ALA A N 1
ATOM 2393 C CA . ALA A 1 289 ? 35.927 -17.838 27.116 1.00 53.72 289 ALA A CA 1
ATOM 2394 C C . ALA A 1 289 ? 36.854 -18.758 26.301 1.00 53.72 289 ALA A C 1
ATOM 2396 O O . ALA A 1 289 ? 37.599 -19.539 26.904 1.00 53.72 289 ALA A O 1
ATOM 2397 N N . GLU A 1 290 ? 36.824 -18.691 24.965 1.00 50.41 290 GLU A N 1
ATOM 2398 C CA . GLU A 1 290 ? 37.790 -19.391 24.109 1.00 50.41 290 GLU A CA 1
ATOM 2399 C C . GLU A 1 290 ? 39.185 -18.751 24.198 1.00 50.41 290 GLU A C 1
ATOM 2401 O O . GLU A 1 290 ? 40.166 -19.484 24.366 1.00 50.41 290 GLU A O 1
ATOM 2406 N N . ASP A 1 291 ? 39.276 -17.418 24.221 1.00 51.88 291 ASP A N 1
ATOM 2407 C CA . ASP A 1 291 ? 40.549 -16.700 24.370 1.00 51.88 291 ASP A CA 1
ATOM 2408 C C . ASP A 1 291 ? 41.196 -16.934 25.758 1.00 51.88 291 ASP A C 1
ATOM 2410 O O . ASP A 1 291 ? 42.391 -17.233 25.846 1.00 51.88 291 ASP A O 1
ATOM 2414 N N . GLU A 1 292 ? 40.432 -16.911 26.864 1.00 54.16 292 GLU A N 1
ATOM 2415 C CA . GLU A 1 292 ? 40.990 -17.223 28.196 1.00 54.16 292 GLU A CA 1
ATOM 2416 C C . GLU A 1 292 ? 41.358 -18.714 28.370 1.00 54.16 292 GLU A C 1
ATOM 2418 O O . GLU A 1 292 ? 42.237 -19.061 29.172 1.00 54.16 292 GLU A O 1
ATOM 2423 N N . ALA A 1 293 ? 40.719 -19.624 27.626 1.00 53.50 293 ALA A N 1
ATOM 2424 C CA . ALA A 1 293 ? 41.045 -21.049 27.661 1.00 53.50 293 ALA A CA 1
ATOM 2425 C C . ALA A 1 293 ? 42.327 -21.392 26.882 1.00 53.50 293 ALA A C 1
ATOM 2427 O O . ALA A 1 293 ? 43.024 -22.342 27.267 1.00 53.50 293 ALA A O 1
ATOM 2428 N N . GLU A 1 294 ? 42.655 -20.647 25.820 1.00 49.09 294 GLU A N 1
ATOM 2429 C CA . GLU A 1 294 ? 43.931 -20.782 25.106 1.00 49.09 294 GLU A CA 1
ATOM 2430 C C . GLU A 1 294 ? 45.106 -20.246 25.944 1.00 49.09 294 GLU A C 1
ATOM 2432 O O . GLU A 1 294 ? 46.119 -20.944 26.075 1.00 49.09 294 GLU A O 1
ATOM 2437 N N . ASP A 1 295 ? 44.938 -19.111 26.630 1.00 51.72 295 ASP A N 1
ATOM 2438 C CA . ASP A 1 295 ? 45.975 -18.535 27.501 1.00 51.72 295 ASP A CA 1
ATOM 2439 C C . ASP A 1 295 ? 46.280 -19.427 28.732 1.00 51.72 295 ASP A C 1
ATOM 2441 O O . ASP A 1 295 ? 47.444 -19.685 29.062 1.00 51.72 295 ASP A O 1
ATOM 2445 N N . GLU A 1 296 ? 45.266 -20.017 29.386 1.00 53.03 296 GLU A N 1
ATOM 2446 C CA . GLU A 1 296 ? 45.484 -20.954 30.509 1.00 53.03 296 GLU A CA 1
ATOM 2447 C C . GLU A 1 296 ? 46.083 -22.315 30.084 1.00 53.03 296 GLU A C 1
ATOM 2449 O O . GLU A 1 296 ? 46.611 -23.067 30.927 1.00 53.03 296 GLU A O 1
ATOM 2454 N N . ALA A 1 297 ? 45.982 -22.678 28.802 1.00 53.44 297 ALA A N 1
ATOM 2455 C CA . ALA A 1 297 ? 46.564 -23.900 28.254 1.00 53.44 297 ALA A CA 1
ATOM 2456 C C . ALA A 1 297 ? 48.049 -23.729 27.894 1.00 53.44 297 ALA A C 1
ATOM 2458 O O . ALA A 1 297 ? 48.817 -24.685 28.073 1.00 53.44 297 ALA A O 1
ATOM 2459 N N . GLU A 1 298 ? 48.468 -22.538 27.452 1.00 50.47 298 GLU A N 1
ATOM 2460 C CA . GLU A 1 298 ? 49.878 -22.222 27.191 1.00 50.47 298 GLU A CA 1
ATOM 2461 C C . GLU A 1 298 ? 50.697 -22.129 28.492 1.00 50.47 298 GLU A C 1
ATOM 2463 O O . GLU A 1 298 ? 51.753 -22.765 28.593 1.00 50.47 298 GLU A O 1
ATOM 2468 N N . ASP A 1 299 ? 50.164 -21.507 29.549 1.00 51.66 299 ASP A N 1
ATOM 2469 C CA . ASP A 1 299 ? 50.863 -21.394 30.843 1.00 51.66 299 ASP A CA 1
ATOM 2470 C C . ASP A 1 299 ? 51.084 -22.761 31.530 1.00 51.66 299 ASP A C 1
ATOM 2472 O O . ASP A 1 299 ? 52.129 -23.028 32.133 1.00 51.66 299 ASP A O 1
ATOM 2476 N N . LYS A 1 300 ? 50.141 -23.709 31.396 1.00 52.72 300 LYS A N 1
ATOM 2477 C CA . LYS A 1 300 ? 50.303 -25.077 31.940 1.00 52.72 300 LYS A CA 1
ATOM 2478 C C . LYS A 1 300 ? 51.215 -25.974 31.097 1.00 52.72 300 LYS A C 1
ATOM 2480 O O . LYS A 1 300 ? 51.607 -27.053 31.568 1.00 52.72 300 LYS A O 1
ATOM 2485 N N . ALA A 1 301 ? 51.531 -25.580 29.863 1.00 50.69 301 ALA A N 1
ATOM 2486 C CA . ALA A 1 301 ? 52.473 -26.288 29.004 1.00 50.69 301 ALA A CA 1
ATOM 2487 C C . ALA A 1 301 ? 53.929 -25.873 29.285 1.00 50.69 301 ALA A C 1
ATOM 2489 O O . ALA A 1 301 ? 54.810 -26.739 29.239 1.00 50.69 301 ALA A O 1
ATOM 2490 N N . GLU A 1 302 ? 54.180 -24.611 29.649 1.00 49.47 302 GLU A N 1
ATOM 2491 C CA . GLU A 1 302 ? 55.521 -24.131 30.015 1.00 49.47 302 GLU A CA 1
ATOM 2492 C C . GLU A 1 302 ? 55.999 -24.679 31.373 1.00 49.47 302 GLU A C 1
ATOM 2494 O O . GLU A 1 302 ? 57.124 -25.179 31.466 1.00 49.47 302 GLU A O 1
ATOM 2499 N N . ASP A 1 303 ? 55.126 -24.762 32.384 1.00 49.97 303 ASP A N 1
ATOM 2500 C CA . ASP A 1 303 ? 55.488 -25.311 33.707 1.00 49.97 303 ASP A CA 1
ATOM 2501 C C . ASP A 1 303 ? 55.850 -26.813 33.674 1.00 49.97 303 ASP A C 1
ATOM 2503 O O . ASP A 1 303 ? 56.620 -27.309 34.499 1.00 49.97 303 ASP A O 1
ATOM 2507 N N . LYS A 1 304 ? 55.336 -27.578 32.699 1.00 51.31 304 LYS A N 1
ATOM 2508 C CA . LYS A 1 304 ? 55.714 -28.995 32.510 1.00 51.31 304 LYS A CA 1
ATOM 2509 C C . LYS A 1 304 ? 56.988 -29.193 31.692 1.00 51.31 304 LYS A C 1
ATOM 2511 O O . LYS A 1 304 ? 57.527 -30.305 31.695 1.00 51.31 304 LYS A O 1
ATOM 2516 N N . ALA A 1 305 ? 57.451 -28.167 30.983 1.00 49.38 305 ALA A N 1
ATOM 2517 C CA . ALA A 1 305 ? 58.659 -28.232 30.171 1.00 49.38 305 ALA A CA 1
ATOM 2518 C C . ALA A 1 305 ? 59.928 -27.920 30.985 1.00 49.38 305 ALA A C 1
ATOM 2520 O O . ALA A 1 305 ? 60.979 -28.498 30.695 1.00 49.38 305 ALA A O 1
ATOM 2521 N N . GLU A 1 306 ? 59.843 -27.086 32.028 1.00 48.81 306 GLU A N 1
ATOM 2522 C CA . GLU A 1 306 ? 60.999 -26.782 32.888 1.00 48.81 306 GLU A CA 1
ATOM 2523 C C . GLU A 1 306 ? 61.363 -27.927 33.851 1.00 48.81 306 GLU A C 1
ATOM 2525 O O . GLU A 1 306 ? 62.548 -28.197 34.056 1.00 48.81 306 GLU A O 1
ATOM 2530 N N . ASP A 1 307 ? 60.388 -28.700 34.344 1.00 48.31 307 ASP A N 1
ATOM 2531 C CA . ASP A 1 307 ? 60.646 -29.824 35.266 1.00 48.31 307 ASP A CA 1
ATOM 2532 C C . ASP A 1 307 ? 61.301 -31.054 34.590 1.00 48.31 307 ASP A C 1
ATOM 2534 O O . ASP A 1 307 ? 61.770 -31.969 35.269 1.00 48.31 307 ASP A O 1
ATOM 2538 N N . GLN A 1 308 ? 61.382 -31.091 33.251 1.00 49.62 308 GLN A N 1
ATOM 2539 C CA . GLN A 1 308 ? 62.063 -32.161 32.499 1.00 49.62 308 GLN A CA 1
ATOM 2540 C C . GLN A 1 308 ? 63.497 -31.814 32.061 1.00 49.62 308 GLN A C 1
ATOM 2542 O O . GLN A 1 308 ? 64.155 -32.654 31.445 1.00 49.62 308 GLN A O 1
ATOM 2547 N N . GLN A 1 309 ? 64.014 -30.618 32.373 1.00 49.62 309 GLN A N 1
ATOM 2548 C CA . GLN A 1 309 ? 65.392 -30.227 32.023 1.00 49.62 309 GLN A CA 1
ATOM 2549 C C . GLN A 1 309 ? 66.412 -30.355 33.166 1.00 49.62 309 GLN A C 1
ATOM 2551 O O . GLN A 1 309 ? 67.594 -30.064 32.965 1.00 49.62 309 GLN A O 1
ATOM 2556 N N . THR A 1 310 ? 66.012 -30.865 34.333 1.00 50.88 310 THR A N 1
ATOM 2557 C CA . THR A 1 310 ? 66.937 -31.226 35.420 1.00 50.88 310 THR A CA 1
ATOM 2558 C C . THR A 1 310 ? 66.850 -32.703 35.801 1.00 50.88 310 THR A C 1
ATOM 2560 O O . THR A 1 310 ? 66.384 -33.030 36.886 1.00 50.88 310 THR A O 1
ATOM 2563 N N . GLU A 1 311 ? 67.364 -33.584 34.938 1.00 38.78 311 GLU A N 1
ATOM 2564 C CA . GLU A 1 311 ? 67.955 -34.886 35.315 1.00 38.78 311 GLU A CA 1
ATOM 2565 C C . GLU A 1 311 ? 69.114 -35.271 34.381 1.00 38.78 311 GLU A C 1
ATOM 2567 O O . GLU A 1 311 ? 68.963 -35.161 33.142 1.00 38.78 311 GLU A O 1
#

Sequence (311 aa):
MRVSFTLLDDDTFGKDQANLINWDDFKEFRLANYIINCMLEYDGADDLRLDRKSLKRTHTLYLTMSNERELKVENWTSDESALSRAKLGLSSPVSYIDWKVTAPEMIFDWKLHAETWKYKSVPKDLLKLLETLRLRDGCDEDETNFLQPSEVVVTKDPKYWNYDIYRTRLKTSFIAEFQDTPYVLEISINQEWEGLKTRAPESKINWQMEFYGKHWDSAMNQVSPVDQRKDFGEGLKNIWVGSDPDLEKRFGNFLEVFLKVQHQVNSLQDDEADDEADDEADDEAEDEAEDEAEDEAEDKAEDKAEDQQTE